Protein AF-U7QTG7-F1 (afdb_monomer)

pLDDT: mean 81.52, std 16.92, range [25.55, 98.25]

Sequence (303 aa):
MLKITKNIFFGRNNPFGIIHEPQASNILKYISGNQDAINISPNILLPGFVGITVEILDHTSALKFGLPMVFDVSDGHAKDISASRKLGQLLLNEAEVTLSNESETFNSCGQMLRNVSYDSSEKARRDSQETHFKSDMTHGSTVQYATYNSAWWNDPAHLRGNNCYAYACNVRTDGNTQSSWPHPGFCQKSKIPGSNEELLEGVRNDRIIRLKEGMSPVNGSNENPAWIVGLAAGFPNDAEAWDYHWYRKVWHGNNSDSYYWGHKPGASLVANTNDAEKDAKKRGYDSWLGYFAIQNVKICASL

Mean predicted aligned error: 13.45 Å

Structure (mmCIF, N/CA/C/O backbone):
data_AF-U7QTG7-F1
#
_entry.id   AF-U7QTG7-F1
#
loop_
_atom_site.group_PDB
_atom_site.id
_atom_site.type_symbol
_atom_site.label_atom_id
_atom_site.label_alt_id
_atom_site.label_comp_id
_atom_site.label_asym_id
_atom_site.label_entity_id
_atom_site.label_seq_id
_atom_site.pdbx_PDB_ins_code
_atom_site.Cartn_x
_atom_site.Cartn_y
_atom_site.Cartn_z
_atom_site.occupancy
_atom_site.B_iso_or_equiv
_atom_site.auth_seq_id
_atom_site.auth_comp_id
_atom_site.auth_asym_id
_atom_site.auth_atom_id
_atom_site.pdbx_PDB_model_num
ATOM 1 N N . MET A 1 1 ? -17.950 13.191 28.845 1.00 93.25 1 MET A N 1
ATOM 2 C CA . MET A 1 1 ? -17.709 13.492 27.407 1.00 93.25 1 MET A CA 1
ATOM 3 C C . MET A 1 1 ? -17.024 12.317 26.731 1.00 93.25 1 MET A C 1
ATOM 5 O O . MET A 1 1 ? -16.171 11.692 27.356 1.00 93.25 1 MET A O 1
ATOM 9 N N . LEU A 1 2 ? -17.369 12.052 25.471 1.00 95.06 2 LEU A N 1
ATOM 10 C CA . LEU A 1 2 ? -16.759 11.009 24.641 1.00 95.06 2 LEU A CA 1
ATOM 11 C C . LEU A 1 2 ? -16.184 11.625 23.370 1.00 95.06 2 LEU A C 1
ATOM 13 O O . LEU A 1 2 ? -16.842 12.462 22.757 1.00 95.06 2 LEU A O 1
ATOM 17 N N . LYS A 1 3 ? -15.005 11.173 22.949 1.00 92.75 3 LYS A N 1
ATOM 18 C CA . LYS A 1 3 ? -14.466 11.437 21.616 1.00 92.75 3 LYS A CA 1
ATOM 19 C C . LYS A 1 3 ? -14.660 10.201 20.751 1.00 92.75 3 LYS A C 1
ATOM 21 O O . LYS A 1 3 ? -14.189 9.120 21.093 1.00 92.75 3 LYS A O 1
ATOM 26 N N . ILE A 1 4 ? -15.359 10.370 19.637 1.00 94.06 4 ILE A N 1
ATOM 27 C CA . ILE A 1 4 ? -15.734 9.294 18.720 1.00 94.06 4 ILE A CA 1
ATOM 28 C C . ILE A 1 4 ? -14.933 9.464 17.442 1.00 94.06 4 ILE A C 1
ATOM 30 O O . ILE A 1 4 ? -15.176 10.409 16.700 1.00 94.06 4 ILE A O 1
ATOM 34 N N . THR A 1 5 ? -13.989 8.566 17.178 1.00 88.38 5 THR A N 1
ATOM 35 C CA . THR A 1 5 ? -13.121 8.627 15.996 1.00 88.38 5 THR A CA 1
ATOM 36 C C . THR A 1 5 ? -13.544 7.567 14.990 1.00 88.38 5 THR A C 1
ATOM 38 O O . THR A 1 5 ? -13.546 6.376 15.295 1.00 88.38 5 THR A O 1
ATOM 41 N N . LYS A 1 6 ? -13.896 7.982 13.772 1.00 86.31 6 LYS A N 1
ATOM 42 C CA . LYS A 1 6 ? -14.271 7.059 12.696 1.00 86.31 6 LYS A CA 1
ATOM 43 C C . LYS A 1 6 ? -13.010 6.612 11.957 1.00 86.31 6 LYS A C 1
ATOM 45 O O . LYS A 1 6 ? -12.436 7.392 11.200 1.00 86.31 6 LYS A O 1
ATOM 50 N N . ASN A 1 7 ? -12.595 5.359 12.134 1.00 78.62 7 ASN A N 1
ATOM 51 C CA . ASN A 1 7 ? -11.337 4.844 11.586 1.00 78.62 7 ASN A CA 1
ATOM 52 C C . ASN A 1 7 ? -11.477 4.467 10.106 1.00 78.62 7 ASN A C 1
ATOM 54 O O . ASN A 1 7 ? -11.618 3.299 9.748 1.00 78.62 7 ASN A O 1
ATOM 58 N N . ILE A 1 8 ? -11.475 5.475 9.232 1.00 67.38 8 ILE A N 1
ATOM 59 C CA . ILE A 1 8 ? -11.616 5.316 7.770 1.00 67.38 8 ILE A CA 1
ATOM 60 C C . ILE A 1 8 ? -10.356 5.703 6.998 1.00 67.38 8 ILE A C 1
ATOM 62 O O . ILE A 1 8 ? -10.134 5.274 5.861 1.00 67.38 8 ILE A O 1
ATOM 66 N N . PHE A 1 9 ? -9.499 6.507 7.606 1.00 54.09 9 PHE A N 1
ATOM 67 C CA . PHE A 1 9 ? -8.280 7.034 7.033 1.00 54.09 9 PHE A CA 1
ATOM 68 C C . PHE A 1 9 ? -7.061 6.490 7.769 1.00 54.09 9 PHE A C 1
ATOM 70 O O . PHE A 1 9 ? -7.055 6.287 8.975 1.00 54.09 9 PHE A O 1
ATOM 77 N N . PHE A 1 10 ? -6.021 6.208 6.996 1.00 48.25 10 PHE A N 1
ATOM 78 C CA . PHE A 1 10 ? -4.692 5.894 7.490 1.00 48.25 10 PHE A CA 1
ATOM 79 C C . PHE A 1 10 ? -3.778 6.880 6.770 1.00 48.25 10 PHE A C 1
ATOM 81 O O . PHE A 1 10 ? -3.914 7.065 5.559 1.00 48.25 10 PHE A O 1
ATOM 88 N N . GLY A 1 11 ? -2.925 7.574 7.516 1.00 42.69 11 GLY A N 1
ATOM 89 C CA . GLY A 1 11 ? -2.074 8.640 6.976 1.00 42.69 11 GLY A CA 1
ATOM 90 C C . GLY A 1 11 ? -2.730 10.023 6.867 1.00 42.69 11 GLY A C 1
ATOM 91 O O . GLY A 1 11 ? -2.094 10.955 6.392 1.00 42.69 11 GLY A O 1
ATOM 92 N N . ARG A 1 12 ? -3.974 10.193 7.328 1.00 51.75 12 ARG A N 1
ATOM 93 C CA . ARG A 1 12 ? -4.540 11.498 7.712 1.00 51.75 12 ARG A CA 1
ATOM 94 C C . ARG A 1 12 ? -5.357 11.327 8.982 1.00 51.75 12 ARG A C 1
ATOM 96 O O . ARG A 1 12 ? -5.799 10.213 9.263 1.00 51.75 12 ARG A O 1
ATOM 103 N N . ASN A 1 13 ? -5.578 12.419 9.708 1.00 63.94 13 ASN A N 1
ATOM 104 C CA . ASN A 1 13 ? -6.439 12.392 10.883 1.00 63.94 13 ASN A CA 1
ATOM 105 C C . ASN A 1 13 ? -7.811 11.839 10.500 1.00 63.94 13 ASN A C 1
ATOM 107 O O . ASN A 1 13 ? -8.437 12.291 9.536 1.00 63.94 13 ASN A O 1
ATOM 111 N N . ASN A 1 14 ? -8.245 10.832 11.247 1.00 75.62 14 ASN A N 1
ATOM 112 C CA . ASN A 1 14 ? -9.601 10.331 11.153 1.00 75.62 14 ASN A CA 1
ATOM 113 C C . ASN A 1 14 ? -10.574 11.422 11.613 1.00 75.62 14 ASN A C 1
ATOM 115 O O . ASN A 1 14 ? -10.255 12.154 12.554 1.00 75.62 14 ASN A O 1
ATOM 119 N N . PRO A 1 15 ? -11.744 11.555 10.967 1.00 81.81 15 PRO A N 1
ATOM 120 C CA . PRO A 1 15 ? -12.757 12.468 11.458 1.00 81.81 15 PRO A CA 1
ATOM 121 C C . PRO A 1 15 ? -13.207 11.994 12.838 1.00 81.81 15 PRO A C 1
ATOM 123 O O . PRO A 1 15 ? -13.391 10.791 13.064 1.00 81.81 15 PRO A O 1
ATOM 126 N N . PHE A 1 16 ? -13.370 12.944 13.751 1.00 89.38 16 PHE A N 1
ATOM 127 C CA . PHE A 1 16 ? -13.834 12.672 15.100 1.00 89.38 16 PHE A CA 1
ATOM 128 C C . PHE A 1 16 ? -14.911 13.671 15.509 1.00 89.38 16 PHE A C 1
ATOM 130 O O . PHE A 1 16 ? -14.848 14.832 15.120 1.00 89.38 16 PHE A O 1
ATOM 137 N N . GLY A 1 17 ? -15.881 13.220 16.296 1.00 88.81 17 GLY A N 1
ATOM 138 C CA . GLY A 1 17 ? -16.878 14.080 16.933 1.00 88.81 17 GLY A CA 1
ATOM 139 C C . GLY A 1 17 ? -16.811 13.962 18.451 1.00 88.81 17 GLY A C 1
ATOM 140 O O . GLY A 1 17 ? -16.304 12.969 18.982 1.00 88.81 17 GLY A O 1
ATOM 141 N N . ILE A 1 18 ? -17.326 14.971 19.152 1.00 92.25 18 ILE A N 1
ATOM 142 C CA . ILE A 1 18 ? -17.452 14.959 20.611 1.00 92.25 18 ILE A CA 1
ATOM 143 C C . ILE A 1 18 ? -18.920 14.783 20.992 1.00 92.25 18 ILE A C 1
ATOM 145 O O . ILE A 1 18 ? -19.795 15.490 20.494 1.00 92.25 18 ILE A O 1
ATOM 149 N N . ILE A 1 19 ? -19.181 13.850 21.904 1.00 92.56 19 ILE A N 1
ATOM 150 C CA . ILE A 1 19 ? -20.472 13.705 22.573 1.00 92.56 19 ILE A CA 1
ATOM 151 C C . ILE A 1 19 ? -20.339 14.299 23.975 1.00 92.56 19 ILE A C 1
ATOM 153 O O . ILE A 1 19 ? -19.529 13.848 24.796 1.00 92.56 19 ILE A O 1
ATOM 157 N N . HIS A 1 20 ? -21.138 15.326 24.246 1.00 92.44 20 HIS A N 1
ATOM 158 C CA . HIS A 1 20 ? -21.157 16.026 25.526 1.00 92.44 20 HIS A CA 1
ATOM 159 C C . HIS A 1 20 ? -22.120 15.374 26.529 1.00 92.44 20 HIS A C 1
ATOM 161 O O . HIS A 1 20 ? -22.847 14.428 26.222 1.00 92.44 20 HIS A O 1
ATOM 167 N N . GLU A 1 21 ? -22.086 15.852 27.771 1.00 92.31 21 GLU A N 1
ATOM 168 C CA . GLU A 1 21 ? -23.099 15.492 28.765 1.00 92.31 21 GLU A CA 1
ATOM 169 C C . GLU A 1 21 ? -24.440 16.180 28.456 1.00 92.31 21 GLU A C 1
ATOM 171 O O . GLU A 1 21 ? -24.427 17.297 27.935 1.00 92.31 21 GLU A O 1
ATOM 176 N N . PRO A 1 22 ? -25.590 15.575 28.822 1.00 94.62 22 PRO A N 1
ATOM 177 C CA . PRO A 1 22 ? -25.755 14.299 29.541 1.00 94.62 22 PRO A CA 1
ATOM 178 C C . PRO A 1 22 ? -25.729 13.033 28.660 1.00 94.62 22 PRO A C 1
ATOM 180 O O . PRO A 1 22 ? -25.774 11.916 29.182 1.00 94.62 22 PRO A O 1
ATOM 183 N N . GLN A 1 23 ? -25.686 13.176 27.333 1.00 94.62 23 GLN A N 1
ATOM 184 C CA . GLN A 1 23 ? -25.753 12.065 26.377 1.00 94.62 23 GLN A CA 1
ATOM 185 C C . GLN A 1 23 ? -24.595 11.082 26.572 1.00 94.62 23 GLN A C 1
ATOM 187 O O . GLN A 1 23 ? -24.817 9.871 26.601 1.00 94.62 23 GLN A O 1
ATOM 192 N N . ALA A 1 24 ? -23.380 11.592 26.791 1.00 95.69 24 ALA A N 1
ATOM 193 C CA . ALA A 1 24 ? -22.206 10.777 27.088 1.00 95.69 24 ALA A CA 1
ATOM 194 C C . ALA A 1 24 ? -22.434 9.846 28.294 1.00 95.69 24 ALA A C 1
ATOM 196 O O . ALA A 1 24 ? -22.178 8.647 28.183 1.00 95.69 24 ALA A O 1
ATOM 197 N N . SER A 1 25 ? -22.979 10.342 29.414 1.00 96.44 25 SER A N 1
ATOM 198 C CA . SER A 1 25 ? -23.293 9.502 30.580 1.00 96.44 25 SER A CA 1
ATOM 199 C C . SER A 1 25 ? -24.318 8.404 30.275 1.00 96.44 25 SER A C 1
ATOM 201 O O . SER A 1 25 ? -24.154 7.264 30.716 1.00 96.44 25 SER A O 1
ATOM 203 N N . ASN A 1 26 ? -25.354 8.713 29.490 1.00 96.75 26 ASN A N 1
ATOM 204 C CA . ASN A 1 26 ? -26.373 7.733 29.102 1.00 96.75 26 ASN A CA 1
ATOM 205 C C . ASN A 1 26 ? -25.791 6.620 28.221 1.00 96.75 26 ASN A C 1
ATOM 207 O O . ASN A 1 26 ? -26.082 5.442 28.441 1.00 96.75 26 ASN A O 1
ATOM 211 N N . ILE A 1 27 ? -24.931 6.983 27.267 1.00 97.25 27 ILE A N 1
ATOM 212 C CA . ILE A 1 27 ? -24.227 6.031 26.404 1.00 97.25 27 ILE A CA 1
ATOM 213 C C . ILE A 1 27 ? -23.284 5.158 27.235 1.00 97.25 27 ILE A C 1
ATOM 215 O O . ILE A 1 27 ? -23.326 3.939 27.110 1.00 97.25 27 ILE A O 1
ATOM 219 N N . LEU A 1 28 ? -22.489 5.738 28.139 1.00 97.69 28 LEU A N 1
ATOM 220 C CA . LEU A 1 28 ? -21.598 4.959 29.007 1.00 97.69 28 LEU A CA 1
ATOM 221 C C . LEU A 1 28 ? -22.365 3.987 29.908 1.00 97.69 28 LEU A C 1
ATOM 223 O O . LEU A 1 28 ? -21.949 2.839 30.063 1.00 97.69 28 LEU A O 1
ATOM 227 N N . LYS A 1 29 ? -23.519 4.398 30.447 1.00 97.75 29 LYS A N 1
ATOM 228 C CA . LYS A 1 29 ? -24.410 3.507 31.203 1.00 97.75 29 LYS A CA 1
ATOM 229 C C . LYS A 1 29 ? -24.909 2.343 30.344 1.00 97.75 29 LYS A C 1
ATOM 231 O O . LYS A 1 29 ? -24.943 1.212 30.823 1.00 97.75 29 LYS A O 1
ATOM 236 N N . TYR A 1 30 ? -25.279 2.605 29.089 1.00 96.69 30 TYR A N 1
ATOM 237 C CA . TYR A 1 30 ? -25.672 1.560 28.145 1.00 96.69 30 TYR A CA 1
ATOM 238 C C . TYR A 1 30 ? -24.513 0.593 27.855 1.00 96.69 30 TYR A C 1
ATOM 240 O O . TYR A 1 30 ? -24.703 -0.618 27.944 1.00 96.69 30 TYR A O 1
ATOM 248 N N . ILE A 1 31 ? -23.309 1.105 27.578 1.00 97.38 31 ILE A N 1
ATOM 249 C CA . ILE A 1 31 ? -22.118 0.289 27.286 1.00 97.38 31 ILE A CA 1
ATOM 250 C C . ILE A 1 31 ? -21.722 -0.564 28.499 1.00 97.38 31 ILE A C 1
ATOM 252 O O . ILE A 1 31 ? -21.419 -1.743 28.344 1.00 97.38 31 ILE A O 1
ATOM 256 N N . SER A 1 32 ? -21.805 -0.011 29.712 1.00 97.31 32 SER A N 1
ATOM 257 C CA . SER A 1 32 ? -21.530 -0.730 30.964 1.00 97.31 32 SER A CA 1
ATOM 258 C C . SER A 1 32 ? -22.401 -1.982 31.129 1.00 97.31 32 SER A C 1
ATOM 260 O O . SER A 1 32 ? -21.915 -3.015 31.584 1.00 97.31 32 SER A O 1
ATOM 262 N N . GLY A 1 33 ? -23.665 -1.925 30.693 1.00 96.69 33 GLY A N 1
ATOM 263 C CA . GLY A 1 33 ? -24.573 -3.077 30.674 1.00 96.69 33 GLY A CA 1
ATOM 264 C C . GLY A 1 33 ? -24.404 -4.021 29.476 1.00 96.69 33 GLY A C 1
ATOM 265 O O . GLY A 1 33 ? -25.055 -5.060 29.443 1.00 96.69 33 GLY A O 1
ATOM 266 N N . ASN A 1 34 ? -23.565 -3.675 28.494 1.00 96.19 34 ASN A N 1
ATOM 267 C CA . ASN A 1 34 ? -23.404 -4.392 27.224 1.00 96.19 34 ASN A CA 1
ATOM 268 C C . ASN A 1 34 ? -21.918 -4.534 26.838 1.00 96.19 34 ASN A C 1
ATOM 270 O O . ASN A 1 34 ? -21.545 -4.291 25.692 1.00 96.19 34 ASN A O 1
ATOM 274 N N . GLN A 1 35 ? -21.053 -4.918 27.783 1.00 96.19 35 GLN A N 1
ATOM 275 C CA . GLN A 1 35 ? -19.601 -4.970 27.546 1.00 96.19 35 GLN A CA 1
ATOM 276 C C . GLN A 1 35 ? -19.180 -5.967 26.454 1.00 96.19 35 GLN A C 1
ATOM 278 O O . GLN A 1 35 ? -18.151 -5.777 25.818 1.00 96.19 35 GLN A O 1
ATOM 283 N N . ASP A 1 36 ? -19.994 -6.982 26.156 1.00 95.31 36 ASP A N 1
ATOM 284 C CA . ASP A 1 36 ? -19.727 -7.898 25.037 1.00 95.31 36 ASP A CA 1
ATOM 285 C C . ASP A 1 36 ? -19.762 -7.186 23.662 1.00 95.31 36 ASP A C 1
ATOM 287 O O . ASP A 1 36 ? -19.252 -7.723 22.680 1.00 95.31 36 ASP A O 1
ATOM 291 N N . ALA A 1 37 ? -20.326 -5.973 23.578 1.00 94.25 37 ALA A N 1
ATOM 292 C CA . ALA A 1 37 ? -20.399 -5.163 22.361 1.00 94.25 37 ALA A CA 1
ATOM 293 C C . ALA A 1 37 ? -19.141 -4.315 22.083 1.00 94.25 37 ALA A C 1
ATOM 295 O O . ALA A 1 37 ? -19.062 -3.694 21.020 1.00 94.25 37 ALA A O 1
ATOM 296 N N . ILE A 1 38 ? -18.181 -4.250 23.009 1.00 95.12 38 ILE A N 1
ATOM 297 C CA . ILE A 1 38 ? -16.937 -3.488 22.830 1.00 95.12 38 ILE A CA 1
ATOM 298 C C . ILE A 1 38 ? -15.745 -4.425 22.642 1.00 95.12 38 ILE A C 1
ATOM 300 O O . ILE A 1 38 ? -15.724 -5.539 23.165 1.00 95.12 38 ILE A O 1
ATOM 304 N N . ASN A 1 39 ? -14.737 -3.963 21.909 1.00 88.75 39 ASN A N 1
ATOM 305 C CA . ASN A 1 39 ? -13.435 -4.605 21.825 1.00 88.75 39 ASN A CA 1
ATOM 306 C C . ASN A 1 39 ? -12.406 -3.782 22.609 1.00 88.75 39 ASN A C 1
ATOM 308 O O . ASN A 1 39 ? -12.259 -2.579 22.412 1.00 88.75 39 ASN A O 1
ATOM 312 N N . ILE A 1 40 ? -11.695 -4.454 23.510 1.00 87.19 40 ILE A N 1
ATOM 313 C CA . ILE A 1 40 ? -10.640 -3.872 24.352 1.00 87.19 40 ILE A CA 1
ATOM 314 C C . ILE A 1 40 ? -9.252 -4.409 23.986 1.00 87.19 40 ILE A C 1
ATOM 316 O O . ILE A 1 40 ? -8.251 -4.024 24.589 1.00 87.19 40 ILE A O 1
ATOM 320 N N . SER A 1 41 ? -9.191 -5.340 23.032 1.00 75.38 41 SER A N 1
ATOM 321 C CA . SER A 1 41 ? -7.935 -5.902 22.555 1.00 75.38 41 SER A CA 1
ATOM 322 C C . SER A 1 41 ? -7.195 -4.852 21.727 1.00 75.38 41 SER A C 1
ATOM 324 O O . SER A 1 41 ? -7.833 -4.147 20.945 1.00 75.38 41 SER A O 1
ATOM 326 N N . PRO A 1 42 ? -5.860 -4.746 21.845 1.00 60.19 42 PRO A N 1
ATOM 327 C CA . PRO A 1 42 ? -5.085 -3.830 21.019 1.00 60.19 42 PRO A CA 1
ATOM 328 C C . PRO A 1 42 ? -5.354 -4.120 19.539 1.00 60.19 42 PRO A C 1
ATOM 330 O O . PRO A 1 42 ? -5.193 -5.257 19.091 1.00 60.19 42 PRO A O 1
ATOM 333 N N . ASN A 1 43 ? -5.799 -3.090 18.811 1.00 54.66 43 ASN A N 1
ATOM 334 C CA . ASN A 1 43 ? -6.224 -3.185 17.417 1.00 54.66 43 ASN A CA 1
ATOM 335 C C . ASN A 1 43 ? -5.235 -3.990 16.567 1.00 54.66 43 ASN A C 1
ATOM 337 O O . ASN A 1 43 ? -4.074 -3.608 16.390 1.00 54.66 43 ASN A O 1
ATOM 341 N N . ILE A 1 44 ? -5.730 -5.065 15.956 1.00 49.97 44 ILE A N 1
ATOM 342 C CA . ILE A 1 44 ? -5.105 -5.631 14.768 1.00 49.97 44 ILE A CA 1
ATOM 343 C C . ILE A 1 44 ? -5.484 -4.668 13.644 1.00 49.97 44 ILE A C 1
ATOM 345 O O . ILE A 1 44 ? -6.623 -4.651 13.194 1.00 49.97 44 ILE A O 1
ATOM 349 N N . LEU A 1 45 ? -4.550 -3.804 13.241 1.00 49.03 45 LEU A N 1
ATOM 350 C CA . LEU A 1 45 ? -4.761 -2.829 12.169 1.00 49.03 45 LEU A CA 1
ATOM 351 C C . LEU A 1 45 ? -5.056 -3.557 10.847 1.00 49.03 45 LEU A C 1
ATOM 353 O O . LEU A 1 45 ? -4.142 -3.932 10.111 1.00 49.03 45 LEU A O 1
ATOM 357 N N . LEU A 1 46 ? -6.341 -3.766 10.564 1.00 44.44 46 LEU A N 1
ATOM 358 C CA . LEU A 1 46 ? -6.841 -4.297 9.301 1.00 44.44 46 LEU A CA 1
ATOM 359 C C . LEU A 1 46 ? -7.128 -3.141 8.324 1.00 44.44 46 LEU A C 1
ATOM 361 O O . LEU A 1 46 ? -7.544 -2.063 8.745 1.00 44.44 46 LEU A O 1
ATOM 365 N N . PRO A 1 47 ? -6.919 -3.321 7.011 1.00 38.66 47 PRO A N 1
ATOM 366 C CA . PRO A 1 47 ? -7.264 -2.304 6.023 1.00 38.66 47 PRO A CA 1
ATOM 367 C C . PRO A 1 47 ? -8.782 -2.201 5.811 1.00 38.66 47 PRO A C 1
ATOM 369 O O . PRO A 1 47 ? -9.455 -3.209 5.621 1.00 38.66 47 PRO A O 1
ATOM 372 N N . GLY A 1 48 ? -9.314 -0.972 5.781 1.00 46.44 48 GLY A N 1
ATOM 373 C CA . GLY A 1 48 ? -10.740 -0.686 5.557 1.00 46.44 48 GLY A CA 1
ATOM 374 C C . GLY A 1 48 ? -11.318 0.272 6.601 1.00 46.44 48 GLY A C 1
ATOM 375 O O . GLY A 1 48 ? -10.568 0.984 7.264 1.00 46.44 48 GLY A O 1
ATOM 376 N N . PHE A 1 49 ? -12.649 0.313 6.734 1.00 54.75 49 PHE A N 1
ATOM 377 C CA . PHE A 1 49 ? -13.270 0.829 7.957 1.00 54.75 49 PHE A CA 1
ATOM 378 C C . PHE A 1 49 ? -12.913 -0.134 9.088 1.00 54.75 49 PHE A C 1
ATOM 380 O O . PHE A 1 49 ? -13.353 -1.280 9.072 1.00 54.75 49 PHE A O 1
ATOM 387 N N . VAL A 1 50 ? -12.103 0.331 10.035 1.00 66.75 50 VAL A N 1
ATOM 388 C CA . VAL A 1 50 ? -11.566 -0.486 11.142 1.00 66.75 50 VAL A CA 1
ATOM 389 C C . VAL A 1 50 ? -12.424 -0.332 12.397 1.00 66.75 50 VAL A C 1
ATOM 391 O O . VAL A 1 50 ? -11.956 -0.510 13.512 1.00 66.75 50 VAL A O 1
ATOM 394 N N . GLY A 1 51 ? -13.676 0.090 12.228 1.00 81.69 51 GLY A N 1
ATOM 395 C CA . GLY A 1 51 ? -14.555 0.423 13.337 1.00 81.69 51 GLY A CA 1
ATOM 396 C C . GLY A 1 51 ? -14.447 1.875 13.795 1.00 81.69 51 GLY A C 1
ATOM 397 O O . GLY A 1 51 ? -14.058 2.792 13.061 1.00 81.69 51 GLY A O 1
ATOM 398 N N . ILE A 1 52 ? -14.883 2.085 15.027 1.00 90.12 52 ILE A N 1
ATOM 399 C CA . ILE A 1 52 ? -14.969 3.377 15.693 1.00 90.12 52 ILE A CA 1
ATOM 400 C C . ILE A 1 52 ? -14.215 3.254 17.006 1.00 90.12 52 ILE A C 1
ATOM 402 O O . ILE A 1 52 ? -14.566 2.412 17.830 1.00 90.12 52 ILE A O 1
ATOM 406 N N . THR A 1 53 ? -13.238 4.131 17.211 1.00 92.19 53 THR A N 1
ATOM 407 C CA . THR A 1 53 ? -12.567 4.253 18.505 1.00 92.19 53 THR A CA 1
ATOM 408 C C . THR A 1 53 ? -13.340 5.225 19.379 1.00 92.19 53 THR A C 1
ATOM 410 O O . THR A 1 53 ? -13.651 6.348 18.964 1.00 92.19 53 THR A O 1
ATOM 413 N N . VAL A 1 54 ? -13.635 4.790 20.599 1.00 95.12 54 VAL A N 1
ATOM 414 C CA . VAL A 1 54 ? -14.284 5.586 21.636 1.00 95.12 54 VAL A CA 1
ATOM 415 C C . VAL A 1 54 ? -13.252 5.925 22.701 1.00 95.12 54 VAL A C 1
ATOM 417 O O . VAL A 1 54 ? -12.691 5.036 23.334 1.00 95.12 54 VAL A O 1
ATOM 420 N N . GLU A 1 55 ? -13.026 7.218 22.912 1.00 94.75 55 GLU A N 1
ATOM 421 C CA . GLU A 1 55 ? -12.180 7.757 23.977 1.00 94.75 55 GLU A CA 1
ATOM 422 C C . GLU A 1 55 ? -13.066 8.407 25.050 1.00 94.75 55 GLU A C 1
ATOM 424 O O . GLU A 1 55 ? -13.786 9.375 24.782 1.00 94.75 55 GLU A O 1
ATOM 429 N N . ILE A 1 56 ? -13.020 7.891 26.280 1.00 94.62 56 ILE A N 1
ATOM 430 C CA . ILE A 1 56 ? -13.641 8.528 27.445 1.00 94.62 56 ILE A CA 1
ATOM 431 C C . ILE A 1 56 ? -12.688 9.616 27.935 1.00 94.62 56 ILE A C 1
ATOM 433 O O . ILE A 1 56 ? -11.603 9.322 28.420 1.00 94.62 56 ILE A O 1
ATOM 437 N N . LEU A 1 57 ? -13.085 10.885 27.831 1.00 91.56 57 LEU A N 1
ATOM 438 C CA . LEU A 1 57 ? -12.191 12.003 28.169 1.00 91.56 57 LEU A CA 1
ATOM 439 C C . LEU A 1 57 ? -12.111 12.295 29.678 1.00 91.56 57 LEU A C 1
ATOM 441 O O . LEU A 1 57 ? -11.236 13.036 30.115 1.00 91.56 57 LEU A O 1
ATOM 445 N N . ASP A 1 58 ? -13.019 11.724 30.473 1.00 90.56 58 ASP A N 1
ATOM 446 C CA . ASP A 1 58 ? -13.044 11.849 31.933 1.00 90.56 58 ASP A CA 1
ATOM 447 C C . ASP A 1 58 ? -12.811 10.490 32.607 1.00 90.56 58 ASP A C 1
ATOM 449 O O . ASP A 1 58 ? -13.635 9.575 32.521 1.00 90.56 58 ASP A O 1
ATOM 453 N N . HIS A 1 59 ? -11.705 10.391 33.343 1.00 90.69 59 HIS A N 1
ATOM 454 C CA . HIS A 1 59 ? -11.313 9.184 34.067 1.00 90.69 59 HIS A CA 1
ATOM 455 C C . HIS A 1 59 ? -12.326 8.779 35.148 1.00 90.69 59 HIS A C 1
ATOM 457 O O . HIS A 1 59 ? -12.542 7.590 35.390 1.00 90.69 59 HIS A O 1
ATOM 463 N N . THR A 1 60 ? -12.992 9.749 35.781 1.00 94.31 60 THR A N 1
ATOM 464 C CA . THR A 1 60 ? -13.986 9.471 36.830 1.00 94.31 60 THR A CA 1
ATOM 465 C C . THR A 1 60 ? -15.190 8.730 36.254 1.00 94.31 60 THR A C 1
ATOM 467 O O . THR A 1 60 ? -15.678 7.769 36.847 1.00 94.31 60 THR A O 1
ATOM 470 N N . SER A 1 61 ? -15.641 9.136 35.066 1.00 93.06 61 SER A N 1
ATOM 471 C CA . SER A 1 61 ? -16.718 8.474 34.333 1.00 93.06 61 SER A CA 1
ATOM 472 C C . SER A 1 61 ? -16.345 7.051 33.915 1.00 93.06 61 SER A C 1
ATOM 474 O O . SER A 1 61 ? -17.148 6.142 34.117 1.00 93.06 61 SER A O 1
ATOM 476 N N . ALA A 1 62 ? -15.132 6.829 33.398 1.00 92.56 62 ALA A N 1
ATOM 477 C CA . ALA A 1 62 ? -14.664 5.489 33.030 1.00 92.56 62 ALA A CA 1
ATOM 478 C C . ALA A 1 62 ? -14.693 4.528 34.234 1.00 92.56 62 ALA A C 1
ATOM 480 O O . ALA A 1 62 ? -15.306 3.459 34.162 1.00 92.56 62 ALA A O 1
ATOM 481 N N . LEU A 1 63 ? -14.138 4.960 35.375 1.00 93.81 63 LEU A N 1
ATOM 482 C CA . LEU A 1 63 ? -14.171 4.201 36.630 1.00 93.81 63 LEU A CA 1
ATOM 483 C C . LEU A 1 63 ? -15.599 3.934 37.114 1.00 93.81 63 LEU A C 1
ATOM 485 O O . LEU A 1 63 ? -15.927 2.803 37.468 1.00 93.81 63 LEU A O 1
ATOM 489 N N . LYS A 1 64 ? -16.462 4.958 37.106 1.00 96.94 64 LYS A N 1
ATOM 490 C CA . LYS A 1 64 ? -17.861 4.856 37.549 1.00 96.94 64 LYS A CA 1
ATOM 491 C C . LYS A 1 64 ? -18.638 3.779 36.789 1.00 96.94 64 LYS A C 1
ATOM 493 O O . LYS A 1 64 ? -19.503 3.134 37.376 1.00 96.94 64 LYS A O 1
ATOM 498 N N . PHE A 1 65 ? -18.359 3.609 35.499 1.00 96.69 65 PHE A N 1
ATOM 499 C CA . PHE A 1 65 ? -19.054 2.654 34.636 1.00 96.69 65 PHE A CA 1
ATOM 500 C C . PHE A 1 65 ? -18.289 1.340 34.420 1.00 96.69 65 PHE A C 1
ATOM 502 O O . PHE A 1 65 ? -18.806 0.455 33.737 1.00 96.69 65 PHE A O 1
ATOM 509 N N . GLY A 1 66 ? -17.099 1.186 35.012 1.00 95.81 66 GLY A N 1
ATOM 510 C CA . GLY A 1 66 ? -16.276 -0.018 34.876 1.00 95.81 66 GLY A CA 1
ATOM 511 C C . GLY A 1 66 ? -15.809 -0.266 33.441 1.00 95.81 66 GLY A C 1
ATOM 512 O O . GLY A 1 66 ? -15.787 -1.412 33.001 1.00 95.81 66 GLY A O 1
ATOM 513 N N . LEU A 1 67 ? -15.495 0.801 32.701 1.00 95.88 67 LEU A N 1
ATOM 514 C CA . LEU A 1 67 ? -15.084 0.747 31.298 1.00 95.88 67 LEU A CA 1
ATOM 515 C C . LEU A 1 67 ? -13.625 1.197 31.144 1.00 95.88 67 LEU A C 1
ATOM 517 O O . LEU A 1 67 ? -13.166 2.049 31.909 1.00 95.88 67 LEU A O 1
ATOM 521 N N . PRO A 1 68 ? -12.886 0.670 30.154 1.00 92.25 68 PRO A N 1
ATOM 522 C CA . PRO A 1 68 ? -11.579 1.212 29.815 1.00 92.25 68 PRO A CA 1
ATOM 523 C C . PRO A 1 68 ? -11.711 2.618 29.219 1.00 92.25 68 PRO A C 1
ATOM 525 O O . PRO A 1 68 ? -12.735 2.978 28.640 1.00 92.25 68 PRO A O 1
ATOM 528 N N . MET A 1 69 ? -10.640 3.404 29.334 1.00 92.62 69 MET A N 1
ATOM 529 C CA . MET A 1 69 ? -10.578 4.764 28.782 1.00 92.62 69 MET A CA 1
ATOM 530 C C . MET A 1 69 ? -10.702 4.791 27.257 1.00 92.62 69 MET A C 1
ATOM 532 O O . MET A 1 69 ? -11.214 5.761 26.705 1.00 92.62 69 MET A O 1
ATOM 536 N N . VAL A 1 70 ? -10.222 3.742 26.589 1.00 92.31 70 VAL A N 1
ATOM 537 C CA . VAL A 1 70 ? -10.252 3.598 25.134 1.00 92.31 70 VAL A CA 1
ATOM 538 C C . VAL A 1 70 ? -10.709 2.191 24.791 1.00 92.31 70 VAL A C 1
ATOM 540 O O . VAL A 1 70 ? -10.241 1.226 25.397 1.00 92.31 70 VAL A O 1
ATOM 543 N N . PHE A 1 71 ? -11.625 2.083 23.840 1.00 93.88 71 PHE A N 1
ATOM 544 C CA . PHE A 1 71 ? -12.094 0.817 23.286 1.00 93.88 71 PHE A CA 1
ATOM 545 C C . PHE A 1 71 ? -12.654 1.035 21.883 1.00 93.88 71 PHE A C 1
ATOM 547 O O . PHE A 1 71 ? -12.969 2.162 21.491 1.00 93.88 71 PHE A O 1
ATOM 554 N N . ASP A 1 72 ? -12.809 -0.057 21.146 1.00 91.81 72 ASP A N 1
ATOM 555 C CA . ASP A 1 72 ? -13.311 -0.046 19.781 1.00 91.81 72 ASP A CA 1
ATOM 556 C C . ASP A 1 72 ? -14.690 -0.699 19.680 1.00 91.81 72 ASP A C 1
ATOM 558 O O . ASP A 1 72 ? -15.079 -1.555 20.481 1.00 91.81 72 ASP A O 1
ATOM 562 N N . VAL A 1 73 ? -15.458 -0.269 18.682 1.00 92.88 73 VAL A N 1
ATOM 563 C CA . VAL A 1 73 ? -16.751 -0.856 18.315 1.00 92.88 73 VAL A CA 1
ATOM 564 C C . VAL A 1 73 ? -16.884 -0.934 16.800 1.00 92.88 73 VAL A C 1
ATOM 566 O O . VAL A 1 73 ? -16.271 -0.156 16.069 1.00 92.88 73 VAL A O 1
ATOM 569 N N . SER A 1 74 ? -17.731 -1.840 16.311 1.00 86.62 74 SER A N 1
ATOM 570 C CA . SER A 1 74 ? -17.939 -2.071 14.873 1.00 86.62 74 SER A CA 1
ATOM 571 C C . SER A 1 74 ? -16.656 -2.407 14.099 1.00 86.62 74 SER A C 1
ATOM 573 O O . SER A 1 74 ? -16.592 -2.183 12.893 1.00 86.62 74 SER A O 1
ATOM 575 N N . ASP A 1 75 ? -15.646 -2.937 14.779 1.00 79.94 75 ASP A N 1
ATOM 576 C CA . ASP A 1 75 ? -14.347 -3.334 14.226 1.00 79.94 75 ASP A CA 1
ATOM 577 C C . ASP A 1 75 ? -14.314 -4.806 13.772 1.00 79.94 75 ASP A C 1
ATOM 579 O O . ASP A 1 75 ? -13.375 -5.240 13.113 1.00 79.94 75 ASP A O 1
ATOM 583 N N . GLY A 1 76 ? -15.360 -5.573 14.100 1.00 77.88 76 GLY A N 1
ATOM 584 C CA . GLY A 1 76 ? -15.480 -6.997 13.781 1.00 77.88 76 GLY A CA 1
ATOM 585 C C . GLY A 1 76 ? -14.879 -7.937 14.829 1.00 77.88 76 GLY A C 1
ATOM 586 O O . GLY A 1 76 ? -14.867 -9.145 14.596 1.00 77.88 76 GLY A O 1
ATOM 587 N N . HIS A 1 77 ? -14.425 -7.417 15.974 1.00 80.06 77 HIS A N 1
ATOM 588 C CA . HIS A 1 77 ? -13.705 -8.194 16.990 1.00 80.06 77 HIS A CA 1
ATOM 589 C C . HIS A 1 77 ? -14.389 -8.240 18.367 1.00 80.06 77 HIS A C 1
ATOM 591 O O . HIS A 1 77 ? -13.930 -8.960 19.253 1.00 80.06 77 HIS A O 1
ATOM 597 N N . ALA A 1 78 ? -15.502 -7.527 18.557 1.00 83.88 78 ALA A N 1
ATOM 598 C CA . ALA A 1 78 ? -16.332 -7.653 19.756 1.00 83.88 78 ALA A CA 1
ATOM 599 C C . ALA A 1 78 ? -16.943 -9.064 19.898 1.00 83.88 78 ALA A C 1
ATOM 601 O O . ALA A 1 78 ? -17.254 -9.725 18.904 1.00 83.88 78 ALA A O 1
ATOM 602 N N . LYS A 1 79 ? -17.184 -9.506 21.141 1.00 85.12 79 LYS A N 1
ATOM 603 C CA . LYS A 1 79 ? -17.800 -10.813 21.439 1.00 85.12 79 LYS A CA 1
ATOM 604 C C . LYS A 1 79 ? -19.232 -10.915 20.900 1.00 85.12 79 LYS A C 1
ATOM 606 O O . LYS A 1 79 ? -19.624 -11.969 20.406 1.00 85.12 79 LYS A O 1
ATOM 611 N N . ASP A 1 80 ? -19.985 -9.816 20.939 1.00 86.94 80 ASP A N 1
ATOM 612 C CA . ASP A 1 80 ? -21.261 -9.643 20.244 1.00 86.94 80 ASP A CA 1
ATOM 613 C C . ASP A 1 80 ? -21.125 -8.595 19.128 1.00 86.94 80 ASP A C 1
ATOM 615 O O . ASP A 1 80 ? -21.319 -7.390 19.316 1.00 86.94 80 ASP A O 1
ATOM 619 N N . ILE A 1 81 ? -20.816 -9.077 17.923 1.00 77.44 81 ILE A N 1
ATOM 620 C CA . ILE A 1 81 ? -20.643 -8.256 16.715 1.00 77.44 81 ILE A CA 1
ATOM 621 C C . ILE A 1 81 ? -21.932 -7.494 16.354 1.00 77.44 81 ILE A C 1
ATOM 623 O O . ILE A 1 81 ? -21.878 -6.360 15.870 1.00 77.44 81 ILE A O 1
ATOM 627 N N . SER A 1 82 ? -23.107 -8.086 16.586 1.00 75.81 82 SER A N 1
ATOM 628 C CA . SER A 1 82 ? -24.393 -7.471 16.234 1.00 75.81 82 SER A CA 1
ATOM 629 C C . SER A 1 82 ? -24.706 -6.289 17.150 1.00 75.81 82 SER A C 1
ATOM 631 O O . SER A 1 82 ? -25.081 -5.212 16.669 1.00 75.81 82 SER A O 1
ATOM 633 N N . ALA A 1 83 ? -24.508 -6.466 18.459 1.00 83.56 83 ALA A N 1
ATOM 634 C CA . ALA A 1 83 ? -24.625 -5.394 19.439 1.00 83.56 83 ALA A CA 1
ATOM 635 C C . ALA A 1 83 ? -23.565 -4.308 19.210 1.00 83.56 83 ALA A C 1
ATOM 637 O O . ALA A 1 83 ? -23.904 -3.124 19.229 1.00 83.56 83 ALA A O 1
ATOM 638 N N . SER A 1 84 ? -22.326 -4.699 18.891 1.00 89.31 84 SER A N 1
ATOM 639 C CA . SER A 1 84 ? -21.242 -3.770 18.556 1.00 89.31 84 SER A CA 1
ATOM 640 C C . SER A 1 84 ? -21.597 -2.878 17.368 1.00 89.31 84 SER A C 1
ATOM 642 O O . SER A 1 84 ? -21.478 -1.657 17.446 1.00 89.31 84 SER A O 1
ATOM 644 N N . ARG A 1 85 ? -22.160 -3.458 16.298 1.00 79.75 85 ARG A N 1
ATOM 645 C CA . ARG A 1 85 ? -22.604 -2.704 15.118 1.00 79.75 85 ARG A CA 1
ATOM 646 C C . ARG A 1 85 ? -23.700 -1.688 15.441 1.00 79.75 85 ARG A C 1
ATOM 648 O O . ARG A 1 85 ? -23.654 -0.555 14.962 1.00 79.75 85 ARG A O 1
ATOM 655 N N . LYS A 1 86 ? -24.692 -2.083 16.248 1.00 86.31 86 LYS A N 1
ATOM 656 C CA . LYS A 1 86 ? -25.770 -1.182 16.699 1.00 86.31 86 LYS A CA 1
ATOM 657 C C . LYS A 1 86 ? -25.214 -0.036 17.543 1.00 86.31 86 LYS A C 1
ATOM 659 O O . LYS A 1 86 ? -25.617 1.108 17.352 1.00 86.31 86 LYS A O 1
ATOM 664 N N . LEU A 1 87 ? -24.270 -0.343 18.432 1.00 93.50 87 LEU A N 1
ATOM 665 C CA . LEU A 1 87 ? -23.586 0.643 19.259 1.00 93.50 87 LEU A CA 1
ATOM 666 C C . LEU A 1 87 ? -22.771 1.625 18.407 1.00 93.50 87 LEU A C 1
ATOM 668 O O . LEU A 1 87 ? -22.875 2.830 18.610 1.00 93.50 87 LEU A O 1
ATOM 672 N N . GLY A 1 88 ? -22.029 1.147 17.407 1.00 90.12 88 GLY A N 1
ATOM 673 C CA . GLY A 1 88 ? -21.306 2.027 16.492 1.00 90.12 88 GLY A CA 1
ATOM 674 C C . GLY A 1 88 ? -22.225 2.969 15.710 1.00 90.12 88 GLY A C 1
ATOM 675 O O . GLY A 1 88 ? -21.912 4.149 15.581 1.00 90.12 88 GLY A O 1
ATOM 676 N N . GLN A 1 89 ? -23.384 2.491 15.243 1.00 84.75 89 GLN A N 1
ATOM 677 C CA . GLN A 1 89 ? -24.365 3.360 14.580 1.00 84.75 89 GLN A CA 1
ATOM 678 C C . GLN A 1 89 ? -24.911 4.437 15.527 1.00 84.75 89 GLN A C 1
ATOM 680 O O . GLN A 1 89 ? -25.020 5.593 15.127 1.00 84.75 89 GLN A O 1
ATOM 685 N N . LEU A 1 90 ? -25.223 4.074 16.777 1.00 91.44 90 LEU A N 1
ATOM 686 C CA . LEU A 1 90 ? -25.654 5.026 17.803 1.00 91.44 90 LEU A CA 1
ATOM 687 C C . LEU A 1 90 ? -24.595 6.115 18.024 1.00 91.44 90 LEU A C 1
ATOM 689 O O . LEU A 1 90 ? -24.914 7.297 17.977 1.00 91.44 90 LEU A O 1
ATOM 693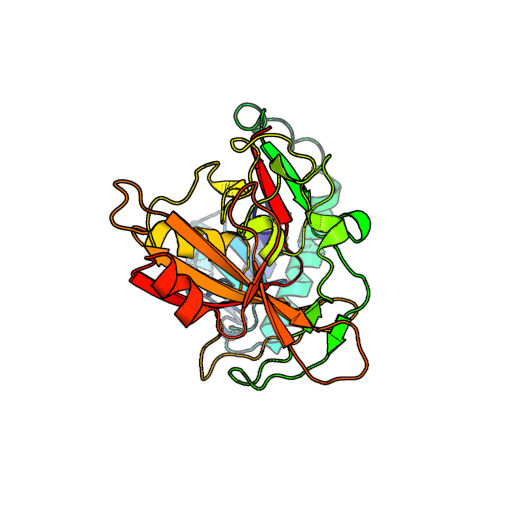 N N . LEU A 1 91 ? -23.334 5.721 18.217 1.00 93.38 91 LEU A N 1
ATOM 694 C CA . LEU A 1 91 ? -22.230 6.653 18.460 1.00 93.38 91 LEU A CA 1
ATOM 695 C C . LEU A 1 91 ? -21.999 7.601 17.283 1.00 93.38 91 LEU A C 1
ATOM 697 O O . LEU A 1 91 ? -21.741 8.780 17.502 1.00 93.38 91 LEU A O 1
ATOM 701 N N . LEU A 1 92 ? -22.104 7.106 16.046 1.00 85.62 92 LEU A N 1
ATOM 702 C CA . LEU A 1 92 ? -21.998 7.954 14.860 1.00 85.62 92 LEU A CA 1
ATOM 703 C C . LEU A 1 92 ? -23.151 8.953 14.779 1.00 85.62 92 LEU A C 1
ATOM 705 O O . LEU A 1 92 ? -22.877 10.130 14.590 1.00 85.62 92 LEU A O 1
ATOM 709 N N . ASN A 1 93 ? -24.400 8.522 14.983 1.00 84.94 93 ASN A N 1
ATOM 710 C CA . ASN A 1 93 ? -25.562 9.416 14.926 1.00 84.94 93 ASN A CA 1
ATOM 711 C C . ASN A 1 93 ? -25.463 10.558 15.951 1.00 84.94 93 ASN A C 1
ATOM 713 O O . ASN A 1 93 ? -25.788 11.700 15.641 1.00 84.94 93 ASN A O 1
ATOM 717 N N . GLU A 1 94 ? -24.996 10.254 17.162 1.00 87.69 94 GLU A N 1
ATOM 718 C CA . GLU A 1 94 ? -24.833 11.246 18.230 1.00 87.69 94 GLU A CA 1
ATOM 719 C C . GLU A 1 94 ? -23.631 12.172 17.978 1.00 87.69 94 GLU A C 1
ATOM 721 O O . GLU A 1 94 ? -23.698 13.369 18.245 1.00 87.69 94 GLU A O 1
ATOM 726 N N . ALA A 1 95 ? -22.531 11.645 17.430 1.00 82.44 95 ALA A N 1
ATOM 727 C CA . ALA A 1 95 ? -21.337 12.432 17.119 1.00 82.44 95 ALA A CA 1
ATOM 728 C C . ALA A 1 95 ? -21.487 13.301 15.853 1.00 82.44 95 ALA A C 1
ATOM 730 O O . ALA A 1 95 ? -20.833 14.340 15.742 1.00 82.44 95 ALA A O 1
ATOM 731 N N . GLU A 1 96 ? -22.329 12.898 14.896 1.00 65.06 96 GLU A N 1
ATOM 732 C CA . GLU A 1 96 ? -22.537 13.584 13.612 1.00 65.06 96 GLU A CA 1
ATOM 733 C C . GLU A 1 96 ? -23.184 14.967 13.774 1.00 65.06 96 GLU A C 1
ATOM 735 O O . GLU A 1 96 ? -22.837 15.891 13.040 1.00 65.06 96 GLU A O 1
ATOM 740 N N . VAL A 1 97 ? -24.007 15.153 14.812 1.00 57.34 97 VAL A N 1
ATOM 741 C CA . VAL A 1 97 ? -24.569 16.463 15.197 1.00 57.34 97 VAL A CA 1
ATOM 742 C C . VAL A 1 97 ? -23.474 17.472 15.585 1.00 57.34 97 VAL A C 1
ATOM 744 O O . VAL A 1 97 ? -23.641 18.674 15.391 1.00 57.34 97 VAL A O 1
ATOM 747 N N . THR A 1 98 ? -22.331 17.000 16.092 1.00 52.53 98 THR A N 1
ATOM 748 C CA . THR A 1 98 ? -21.185 17.844 16.469 1.00 52.53 98 THR A CA 1
ATOM 749 C C . THR A 1 98 ? -20.202 18.026 15.305 1.00 52.53 98 THR A C 1
ATOM 751 O O . THR A 1 98 ? -19.625 19.100 15.139 1.00 52.53 98 THR A O 1
ATOM 754 N N . LEU A 1 99 ? -20.048 17.005 14.452 1.00 52.56 99 LEU A N 1
ATOM 755 C CA . LEU A 1 99 ? -19.148 17.012 13.288 1.00 52.56 99 LEU A CA 1
ATOM 756 C C . LEU A 1 99 ? -19.466 18.111 12.257 1.00 52.56 99 LEU A C 1
ATOM 758 O O . LEU A 1 99 ? -18.566 18.537 11.535 1.00 52.56 99 LEU A O 1
ATOM 762 N N . SER A 1 100 ? -20.711 18.592 12.181 1.00 47.38 100 SER A N 1
ATOM 763 C CA . SER A 1 100 ? -21.106 19.666 11.258 1.00 47.38 100 SER A CA 1
ATOM 764 C C . SER A 1 100 ? -20.656 21.069 11.686 1.00 47.38 100 SER A C 1
ATOM 766 O O . SER A 1 100 ? -20.691 21.979 10.861 1.00 47.38 100 SER A O 1
ATOM 768 N N . ASN A 1 101 ? -20.239 21.262 12.945 1.00 40.94 101 ASN A N 1
ATOM 769 C CA . ASN A 1 101 ? -20.029 22.596 13.523 1.00 40.94 101 ASN A CA 1
ATOM 770 C C . ASN A 1 101 ? -18.550 22.995 13.718 1.00 40.94 101 ASN A C 1
ATOM 772 O O . ASN A 1 101 ? -18.281 24.169 13.947 1.00 40.94 101 ASN A O 1
ATOM 776 N N . GLU A 1 102 ? -17.579 22.081 13.584 1.00 42.97 102 GLU A N 1
ATOM 777 C CA . GLU A 1 102 ? -16.147 22.355 13.847 1.00 42.97 102 GLU A CA 1
ATOM 778 C C . GLU A 1 102 ? -15.246 22.288 12.593 1.00 42.97 102 GLU A C 1
ATOM 780 O O . GLU A 1 102 ? -14.142 21.744 12.622 1.00 42.97 102 GLU A O 1
ATOM 785 N N . SER A 1 103 ? -15.671 22.869 11.463 1.00 38.06 103 SER A N 1
ATOM 786 C CA . SER A 1 103 ? -14.822 22.919 10.252 1.00 38.06 103 SER A CA 1
ATOM 787 C C . SER A 1 103 ? -13.643 23.918 10.323 1.00 38.06 103 SER A C 1
ATOM 789 O O . SER A 1 103 ? -12.824 23.960 9.408 1.00 38.06 103 SER A O 1
ATOM 791 N N . GLU A 1 104 ? -13.495 24.695 11.406 1.00 34.88 104 GLU A N 1
ATOM 792 C CA . GLU A 1 104 ? -12.541 25.822 11.467 1.00 34.88 104 GLU A CA 1
ATOM 793 C C . GLU A 1 104 ? -11.220 25.565 12.226 1.00 34.88 104 GLU A C 1
ATOM 795 O O . GLU A 1 104 ? -10.270 26.332 12.072 1.00 34.88 104 GLU A O 1
ATOM 800 N N . THR A 1 105 ? -11.059 24.468 12.973 1.00 35.81 105 THR A N 1
ATOM 801 C CA . THR A 1 105 ? -9.813 24.175 13.729 1.00 35.81 105 THR A CA 1
ATOM 802 C C . THR A 1 105 ? -8.789 23.319 12.967 1.00 35.81 105 THR A C 1
ATOM 804 O O . THR A 1 105 ? -7.839 22.796 13.548 1.00 35.81 105 THR A O 1
ATOM 807 N N . PHE A 1 106 ? -8.907 23.231 11.639 1.00 36.19 106 PHE A N 1
ATOM 808 C CA . PHE A 1 106 ? -8.025 22.427 10.778 1.00 36.19 106 PHE A CA 1
ATOM 809 C C . PHE A 1 106 ? -6.648 23.052 10.452 1.00 36.19 106 PHE A C 1
ATOM 811 O O . PHE A 1 106 ? -5.814 22.385 9.842 1.00 36.19 106 PHE A O 1
ATOM 818 N N . ASN A 1 107 ? -6.360 24.295 10.861 1.00 31.20 107 ASN A N 1
ATOM 819 C CA . ASN A 1 107 ? -5.229 25.067 10.311 1.00 31.20 107 ASN A CA 1
ATOM 820 C C . ASN A 1 107 ? -3.967 25.233 11.187 1.00 31.20 107 ASN A C 1
ATOM 822 O O . ASN A 1 107 ? -3.009 25.848 10.719 1.00 31.20 107 ASN A O 1
ATOM 826 N N . SER A 1 108 ? -3.874 24.696 12.411 1.00 25.55 108 SER A N 1
ATOM 827 C CA . SER A 1 108 ? -2.717 24.995 13.291 1.00 25.55 108 SER A CA 1
ATOM 828 C C . SER A 1 108 ? -1.615 23.925 13.385 1.00 25.55 108 SER A C 1
ATOM 830 O O . SER A 1 108 ? -0.603 24.167 14.035 1.00 25.55 108 SER A O 1
ATOM 832 N N . CYS A 1 109 ? -1.711 22.797 12.668 1.00 27.34 109 CYS A N 1
ATOM 833 C CA . CYS A 1 109 ? -0.625 21.798 12.571 1.00 27.34 109 CYS A CA 1
ATOM 834 C C . CYS A 1 109 ? 0.056 21.784 11.180 1.00 27.34 109 CYS A C 1
ATOM 836 O O . CYS A 1 109 ? 0.560 20.768 10.713 1.00 27.34 109 CYS A O 1
ATOM 838 N N . GLY A 1 110 ? 0.035 22.924 10.477 1.00 28.12 110 GLY A N 1
ATOM 839 C CA . GLY A 1 110 ? 0.446 23.063 9.071 1.00 28.12 110 GLY A CA 1
ATOM 840 C C . GLY A 1 110 ? 1.876 23.565 8.815 1.00 28.12 110 GLY A C 1
ATOM 841 O O . GLY A 1 110 ? 2.164 24.002 7.702 1.00 28.12 110 GLY A O 1
ATOM 842 N N . GLN A 1 111 ? 2.781 23.566 9.802 1.00 27.19 111 GLN A N 1
ATOM 843 C CA . GLN A 1 111 ? 4.105 24.202 9.638 1.00 27.19 111 GLN A CA 1
ATOM 844 C C . GLN A 1 111 ? 5.321 23.265 9.512 1.00 27.19 111 GLN A C 1
ATOM 846 O O . GLN A 1 111 ? 6.419 23.773 9.318 1.00 27.19 111 GLN A O 1
ATOM 851 N N . MET A 1 112 ? 5.156 21.934 9.483 1.00 28.42 112 MET A N 1
ATOM 852 C CA . MET A 1 112 ? 6.285 21.002 9.251 1.00 28.42 112 MET A CA 1
ATOM 853 C C . MET A 1 112 ? 6.205 20.121 7.984 1.00 28.42 112 MET A C 1
ATOM 855 O O . MET A 1 112 ? 7.147 19.388 7.713 1.00 28.42 112 MET A O 1
ATOM 859 N N . LEU A 1 113 ? 5.160 20.220 7.150 1.00 35.94 113 LEU A N 1
ATOM 860 C CA . LEU A 1 113 ? 4.951 19.334 5.980 1.00 35.94 113 LEU A CA 1
ATOM 861 C C . LEU A 1 113 ? 5.035 20.037 4.608 1.00 35.94 113 LEU A C 1
ATOM 863 O O . LEU A 1 113 ? 4.347 19.645 3.669 1.00 35.94 113 LEU A O 1
ATOM 867 N N . ARG A 1 114 ? 5.837 21.098 4.453 1.00 36.16 114 ARG A N 1
ATOM 868 C CA . ARG A 1 114 ? 5.745 21.950 3.246 1.00 36.16 114 ARG A CA 1
ATOM 869 C C . ARG A 1 114 ? 6.273 21.358 1.929 1.00 36.16 114 ARG A C 1
ATOM 871 O O . ARG A 1 114 ? 6.010 21.972 0.906 1.00 36.16 114 ARG A O 1
ATOM 878 N N . ASN A 1 115 ? 6.903 20.179 1.905 1.00 49.22 115 ASN A N 1
ATOM 879 C CA . ASN A 1 115 ? 7.523 19.641 0.679 1.00 49.22 115 ASN A CA 1
ATOM 880 C C . ASN A 1 115 ? 7.152 18.176 0.352 1.00 49.22 115 ASN A C 1
ATOM 882 O O . ASN A 1 115 ? 7.979 17.453 -0.193 1.00 49.22 115 ASN A O 1
ATOM 886 N N . VAL A 1 116 ? 5.953 17.695 0.699 1.00 49.12 116 VAL A N 1
ATOM 887 C CA . VAL A 1 116 ? 5.520 16.323 0.352 1.00 49.12 116 VAL A CA 1
ATOM 888 C C . VAL A 1 116 ? 4.492 16.371 -0.778 1.00 49.12 116 VAL A C 1
ATOM 890 O O . VAL A 1 116 ? 3.431 16.977 -0.622 1.00 49.12 116 VAL A O 1
ATOM 893 N N . SER A 1 117 ? 4.799 15.717 -1.901 1.00 58.47 117 SER A N 1
ATOM 894 C CA . SER A 1 117 ? 3.838 15.467 -2.976 1.00 58.47 117 SER A CA 1
ATOM 895 C C . SER A 1 117 ? 3.004 14.238 -2.644 1.00 58.47 117 SER A C 1
ATOM 897 O O . SER A 1 117 ? 3.502 13.254 -2.089 1.00 58.47 117 SER A O 1
ATOM 899 N N . TYR A 1 118 ? 1.728 14.288 -3.008 1.00 58.00 118 TYR A N 1
ATOM 900 C CA . TYR A 1 118 ? 0.766 13.232 -2.741 1.00 58.00 118 TYR A CA 1
ATOM 901 C C . TYR A 1 118 ? 0.234 12.668 -4.049 1.00 58.00 118 TYR A C 1
ATOM 903 O O . TYR A 1 118 ? -0.537 13.341 -4.735 1.00 58.00 118 TYR A O 1
ATOM 911 N N . ASP A 1 119 ? 0.537 11.399 -4.318 1.00 60.53 119 ASP A N 1
ATOM 912 C CA . ASP A 1 119 ? 0.025 10.710 -5.492 1.00 60.53 119 ASP A CA 1
ATOM 913 C C . ASP A 1 119 ? -0.886 9.541 -5.107 1.00 60.53 119 ASP A C 1
ATOM 915 O O . ASP A 1 119 ? -0.519 8.598 -4.409 1.00 60.53 119 ASP A O 1
ATOM 919 N N . SER A 1 120 ? -2.150 9.639 -5.509 1.00 60.53 120 SER A N 1
ATOM 920 C CA . SER A 1 120 ? -3.172 8.623 -5.278 1.00 60.53 120 SER A CA 1
ATOM 921 C C . SER A 1 120 ? -3.267 7.670 -6.467 1.00 60.53 120 SER A C 1
ATOM 923 O O . SER A 1 120 ? -2.994 8.035 -7.611 1.00 60.53 120 SER A O 1
ATOM 925 N N . SER A 1 121 ? -3.750 6.453 -6.210 1.00 56.09 121 SER A N 1
ATOM 926 C CA . SER A 1 121 ? -4.129 5.481 -7.243 1.00 56.09 121 SER A CA 1
ATOM 927 C C . SER A 1 121 ? -5.412 5.861 -8.001 1.00 56.09 121 SER A C 1
ATOM 929 O O . SER A 1 121 ? -6.247 5.005 -8.300 1.00 56.09 121 SER A O 1
ATOM 931 N N . GLU A 1 122 ? -5.592 7.140 -8.323 1.00 64.25 122 GLU A N 1
ATOM 932 C CA . GLU A 1 122 ? -6.653 7.609 -9.208 1.00 64.25 122 GLU A CA 1
ATOM 933 C C . GLU A 1 122 ? -6.500 7.027 -10.615 1.00 64.25 122 GLU A C 1
ATOM 935 O O . GLU A 1 122 ? -5.399 6.708 -11.063 1.00 64.25 122 GLU A O 1
ATOM 940 N N . LYS A 1 123 ? -7.618 6.907 -11.342 1.00 65.38 123 LYS A N 1
ATOM 941 C CA . LYS A 1 123 ? -7.661 6.280 -12.674 1.00 65.38 123 LYS A CA 1
ATOM 942 C C . LYS A 1 123 ? -6.636 6.854 -13.661 1.00 65.38 123 LYS A C 1
ATOM 944 O O . LYS A 1 123 ? -6.099 6.095 -14.456 1.00 65.38 123 LYS A O 1
ATOM 949 N N . ALA A 1 124 ? -6.353 8.157 -13.603 1.00 70.56 124 ALA A N 1
ATOM 950 C CA . ALA A 1 124 ? -5.386 8.817 -14.486 1.00 70.56 124 ALA A CA 1
ATOM 951 C C . ALA A 1 124 ? -3.924 8.425 -14.204 1.00 70.56 124 ALA A C 1
ATOM 953 O O . ALA A 1 124 ? -3.068 8.559 -15.074 1.00 70.56 124 ALA A O 1
ATOM 954 N N . ARG A 1 125 ? -3.640 7.929 -12.995 1.00 79.62 125 ARG A N 1
ATOM 955 C CA . ARG A 1 125 ? -2.300 7.548 -12.536 1.00 79.62 125 ARG A CA 1
ATOM 956 C C . ARG A 1 125 ? -2.065 6.042 -12.549 1.00 79.62 125 ARG A C 1
ATOM 958 O O . ARG A 1 125 ? -1.012 5.611 -12.097 1.00 79.62 125 ARG A O 1
ATOM 965 N N . ARG A 1 126 ? -3.005 5.250 -13.073 1.00 82.44 126 ARG A N 1
ATOM 966 C CA . ARG A 1 126 ? -2.851 3.802 -13.279 1.00 82.44 126 ARG A CA 1
ATOM 967 C C . ARG A 1 126 ? -2.467 3.514 -14.726 1.00 82.44 126 ARG A C 1
ATOM 969 O O . ARG A 1 126 ? -2.989 4.143 -15.642 1.00 82.44 126 ARG A O 1
ATOM 976 N N . ASP A 1 127 ? -1.593 2.535 -14.929 1.00 78.62 127 ASP A N 1
ATOM 977 C CA . ASP A 1 127 ? -1.071 2.191 -16.257 1.00 78.62 127 ASP A CA 1
ATOM 978 C C . ASP A 1 127 ? -2.022 1.358 -17.130 1.00 78.62 127 ASP A C 1
ATOM 980 O O . ASP A 1 127 ? -1.763 1.149 -18.314 1.00 78.62 127 ASP A O 1
ATOM 984 N N . SER A 1 128 ? -3.115 0.857 -16.562 1.00 67.94 128 SER A N 1
ATOM 985 C CA . SER A 1 128 ? -4.109 0.048 -17.259 1.00 67.94 128 SER A CA 1
ATOM 986 C C . SER A 1 128 ? -5.440 0.093 -16.512 1.00 67.94 128 SER A C 1
ATOM 988 O O . SER A 1 128 ? -5.486 0.038 -15.281 1.00 67.94 128 SER A O 1
ATOM 990 N N . GLN A 1 129 ? -6.537 0.215 -17.266 1.00 62.62 129 GLN A N 1
ATOM 991 C CA . GLN A 1 129 ? -7.882 -0.086 -16.752 1.00 62.62 129 GLN A CA 1
ATOM 992 C C . GLN A 1 129 ? -8.276 -1.538 -17.025 1.00 62.62 129 GLN A C 1
ATOM 994 O O . GLN A 1 129 ? -9.233 -2.026 -16.435 1.00 62.62 129 GLN A O 1
ATOM 999 N N . GLU A 1 130 ? -7.541 -2.225 -17.902 1.00 70.38 130 GLU A N 1
ATOM 1000 C CA . GLU A 1 130 ? -7.724 -3.647 -18.156 1.00 70.38 130 GLU A CA 1
ATOM 1001 C C . GLU A 1 130 ? -7.126 -4.453 -17.007 1.00 70.38 130 GLU A C 1
ATOM 1003 O O . GLU A 1 130 ? -5.914 -4.623 -16.872 1.00 70.38 130 GLU A O 1
ATOM 1008 N N . THR A 1 131 ? -8.014 -4.919 -16.143 1.00 68.94 131 THR A N 1
ATOM 1009 C CA . THR A 1 131 ? -7.719 -5.846 -15.062 1.00 68.94 131 THR A CA 1
ATOM 1010 C C . THR A 1 131 ? -8.005 -7.260 -15.534 1.00 68.94 131 THR A C 1
ATOM 1012 O O . THR A 1 131 ? -9.141 -7.606 -15.858 1.00 68.94 131 THR A O 1
ATOM 1015 N N . HIS A 1 132 ? -6.979 -8.108 -15.525 1.00 70.38 132 HIS A N 1
ATOM 1016 C CA . HIS A 1 132 ? -7.179 -9.539 -15.698 1.00 70.38 132 HIS A CA 1
ATOM 1017 C C . HIS A 1 132 ? -7.395 -10.178 -14.335 1.00 70.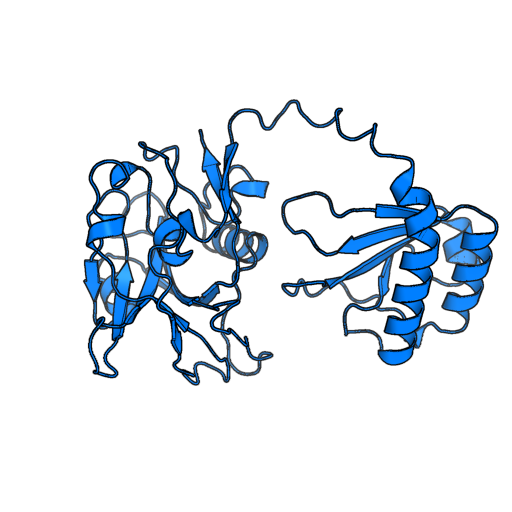38 132 HIS A C 1
ATOM 1019 O O . HIS A 1 132 ? -6.531 -10.139 -13.452 1.00 70.38 132 HIS A O 1
ATOM 1025 N N . PHE A 1 133 ? -8.578 -10.764 -14.169 1.00 66.00 133 PHE A N 1
ATOM 1026 C CA . PHE A 1 133 ? -8.872 -11.592 -13.018 1.00 66.00 133 PHE A CA 1
ATOM 1027 C C . PHE A 1 133 ? -8.179 -12.926 -13.161 1.00 66.00 133 PHE A C 1
ATOM 1029 O O . PHE A 1 133 ? -8.451 -13.695 -14.082 1.00 66.00 133 PHE A O 1
ATOM 1036 N N . LYS A 1 134 ? -7.362 -13.243 -12.172 1.00 62.19 134 LYS A N 1
ATOM 1037 C CA . LYS A 1 134 ? -7.048 -14.626 -11.887 1.00 62.19 134 LYS A CA 1
ATOM 1038 C C . LYS A 1 134 ? -7.093 -14.775 -10.384 1.00 62.19 134 LYS A C 1
ATOM 1040 O O . LYS A 1 134 ? -6.307 -14.154 -9.675 1.00 62.19 134 LYS A O 1
ATOM 1045 N N . SER A 1 135 ? -8.017 -15.600 -9.901 1.00 52.72 135 SER A N 1
ATOM 1046 C CA . SER A 1 135 ? -7.922 -16.147 -8.554 1.00 52.72 135 SER A CA 1
ATOM 1047 C C . SER A 1 135 ? -6.692 -17.046 -8.535 1.00 52.72 135 SER A C 1
ATOM 1049 O O . SER A 1 135 ? -6.764 -18.248 -8.788 1.00 52.72 135 SER A O 1
ATOM 1051 N N . ASP A 1 136 ? -5.528 -16.448 -8.333 1.00 53.03 136 ASP A N 1
ATOM 1052 C CA . ASP A 1 136 ? -4.390 -17.217 -7.887 1.00 53.03 136 ASP A CA 1
ATOM 1053 C C . ASP A 1 136 ? -4.731 -17.621 -6.464 1.00 53.03 136 ASP A C 1
ATOM 1055 O O . ASP A 1 136 ? -4.893 -16.750 -5.611 1.00 53.03 136 ASP A O 1
ATOM 1059 N N . MET A 1 137 ? -4.871 -18.916 -6.186 1.00 47.75 137 MET A N 1
ATOM 1060 C CA . MET A 1 137 ? -4.983 -19.393 -4.808 1.00 47.75 137 MET A CA 1
ATOM 1061 C C . MET A 1 137 ? -3.629 -19.240 -4.105 1.00 47.75 137 MET A C 1
ATOM 1063 O O . MET A 1 137 ? -3.081 -20.182 -3.546 1.00 47.75 137 MET A O 1
ATOM 1067 N N . THR A 1 138 ? -3.057 -18.041 -4.113 1.00 57.81 138 THR A N 1
ATOM 1068 C CA . THR A 1 138 ? -1.989 -17.684 -3.200 1.00 57.81 138 THR A CA 1
ATOM 1069 C C . THR A 1 138 ? -2.672 -17.420 -1.866 1.00 57.81 138 THR A C 1
ATOM 1071 O O . THR A 1 138 ? -3.157 -16.322 -1.596 1.00 57.81 138 THR A O 1
ATOM 1074 N N . HIS A 1 139 ? -2.786 -18.475 -1.061 1.00 64.44 139 HIS A N 1
ATOM 1075 C CA . HIS A 1 139 ? -3.394 -18.433 0.271 1.00 64.44 139 HIS A CA 1
ATOM 1076 C C . HIS A 1 139 ? -4.888 -18.037 0.279 1.00 64.44 139 HIS A C 1
ATOM 1078 O O . HIS A 1 139 ? -5.340 -17.303 1.152 1.00 64.44 139 HIS A O 1
ATOM 1084 N N . GLY A 1 140 ? -5.661 -18.496 -0.714 1.00 69.38 140 GLY A N 1
ATOM 1085 C CA . GLY A 1 140 ? -7.125 -18.335 -0.751 1.00 69.38 140 GLY A CA 1
ATOM 1086 C C . GLY A 1 140 ? -7.650 -16.942 -1.130 1.00 69.38 140 GLY A C 1
ATOM 1087 O O . GLY A 1 140 ? -8.857 -16.729 -1.088 1.00 69.38 140 GLY A O 1
ATOM 1088 N N . SER A 1 141 ? -6.780 -16.001 -1.508 1.00 78.38 141 SER A N 1
ATOM 1089 C CA . SER A 1 141 ? -7.167 -14.636 -1.904 1.00 78.38 141 SER A CA 1
ATOM 1090 C C . SER A 1 141 ? -7.523 -14.524 -3.394 1.00 78.38 141 SER A C 1
ATOM 1092 O O . SER A 1 141 ? -6.956 -15.219 -4.228 1.00 78.38 141 SER A O 1
ATOM 1094 N N . THR A 1 142 ? -8.420 -13.603 -3.750 1.00 83.62 142 THR A N 1
ATOM 1095 C CA . THR A 1 142 ? -8.694 -13.207 -5.142 1.00 83.62 142 THR A CA 1
ATOM 1096 C C . THR A 1 142 ? -7.925 -11.929 -5.469 1.00 83.62 142 THR A C 1
ATOM 1098 O O . THR A 1 142 ? -8.246 -10.857 -4.954 1.00 83.62 142 THR A O 1
ATOM 1101 N N . VAL A 1 143 ? -6.919 -12.039 -6.336 1.00 85.81 143 VAL A N 1
ATOM 1102 C CA . VAL A 1 143 ? -6.023 -10.939 -6.728 1.00 85.81 143 VAL A CA 1
ATOM 1103 C C . VAL A 1 143 ? -6.141 -10.617 -8.220 1.00 85.81 143 VAL A C 1
ATOM 1105 O O . VAL A 1 143 ? -6.720 -11.374 -8.998 1.00 85.81 143 VAL A O 1
ATOM 1108 N N . GLN A 1 144 ? -5.607 -9.468 -8.626 1.00 85.56 144 GLN A N 1
ATOM 1109 C CA . GLN A 1 144 ? -5.616 -8.992 -10.008 1.00 85.56 144 GLN A CA 1
ATOM 1110 C C . GLN 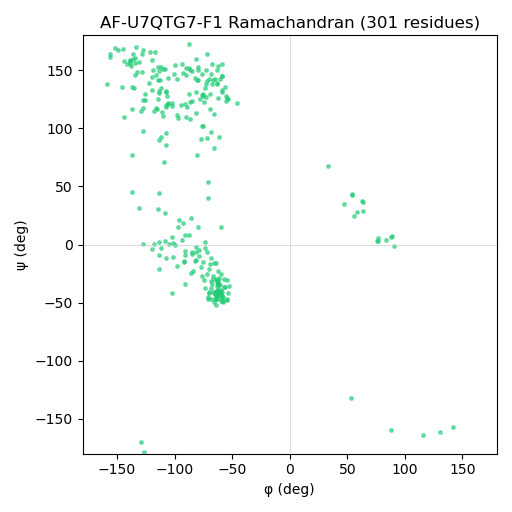A 1 144 ? -4.195 -8.838 -10.532 1.00 85.56 144 GLN A C 1
ATOM 1112 O O . GLN A 1 144 ? -3.265 -8.506 -9.789 1.00 85.56 144 GLN A O 1
ATOM 1117 N N . TYR A 1 145 ? -4.052 -9.032 -11.841 1.00 86.88 145 TYR A N 1
ATOM 1118 C CA . TYR A 1 145 ? -2.836 -8.708 -12.577 1.00 86.88 145 TYR A CA 1
ATOM 1119 C C . TYR A 1 145 ? -3.121 -7.536 -13.511 1.00 86.88 145 TYR A C 1
ATOM 1121 O O . TYR A 1 145 ? -4.142 -7.517 -14.202 1.00 86.88 145 TYR A O 1
ATOM 1129 N N . ALA A 1 146 ? -2.217 -6.560 -13.528 1.00 82.12 146 ALA A N 1
ATOM 1130 C CA . ALA A 1 146 ? -2.262 -5.476 -14.501 1.00 82.12 146 ALA A CA 1
ATOM 1131 C C . ALA A 1 146 ? -1.681 -5.958 -15.835 1.00 82.12 146 ALA A C 1
ATOM 1133 O O . ALA A 1 146 ? -0.773 -6.796 -15.847 1.00 82.12 146 ALA A O 1
ATOM 1134 N N . THR A 1 147 ? -2.147 -5.409 -16.953 1.00 87.25 147 THR A N 1
ATOM 1135 C CA . THR A 1 147 ? -1.499 -5.632 -18.251 1.00 87.25 147 THR A CA 1
ATOM 1136 C C . THR A 1 147 ? -0.079 -5.063 -18.234 1.00 87.25 147 THR A C 1
ATOM 1138 O O . THR A 1 147 ? 0.175 -3.987 -17.689 1.00 87.25 147 THR A O 1
ATOM 1141 N N . TYR A 1 148 ? 0.879 -5.781 -18.820 1.00 89.12 148 TYR A N 1
ATOM 1142 C CA . TYR A 1 148 ? 2.247 -5.290 -18.943 1.00 89.12 148 TYR A CA 1
ATOM 1143 C C . TYR A 1 148 ? 2.324 -4.101 -19.914 1.00 89.12 148 TYR A C 1
ATOM 1145 O O . TYR A 1 148 ? 2.409 -4.273 -21.127 1.00 89.12 148 TYR A O 1
ATOM 1153 N N . ASN A 1 149 ? 2.312 -2.880 -19.373 1.00 89.81 149 ASN A N 1
ATOM 1154 C CA . ASN A 1 149 ? 2.340 -1.641 -20.149 1.00 89.81 149 ASN A CA 1
ATOM 1155 C C . ASN A 1 149 ? 3.685 -0.907 -20.019 1.00 89.81 149 ASN A C 1
ATOM 1157 O O . ASN A 1 149 ? 3.793 0.138 -19.376 1.00 89.81 149 ASN A O 1
ATOM 1161 N N . SER A 1 150 ? 4.745 -1.453 -20.618 1.00 92.31 150 SER A N 1
ATOM 1162 C CA . SER A 1 150 ? 6.083 -0.854 -20.514 1.00 92.31 150 SER A CA 1
ATOM 1163 C C . SER A 1 150 ? 6.164 0.545 -21.126 1.00 92.31 150 SER A C 1
ATOM 1165 O O . SER A 1 150 ? 6.892 1.383 -20.605 1.00 92.31 150 SER A O 1
ATOM 1167 N N . ALA A 1 151 ? 5.421 0.824 -22.202 1.00 92.44 151 ALA A N 1
ATOM 1168 C CA . ALA A 1 151 ? 5.451 2.122 -22.878 1.00 92.44 151 ALA A CA 1
ATOM 1169 C C . ALA A 1 151 ? 5.022 3.267 -21.947 1.00 92.44 151 ALA A C 1
ATOM 1171 O O . ALA A 1 151 ? 5.671 4.307 -21.914 1.00 92.44 151 ALA A O 1
ATOM 1172 N N . TRP A 1 152 ? 3.986 3.054 -21.132 1.00 92.12 152 TRP A N 1
ATOM 1173 C CA . TRP A 1 152 ? 3.473 4.072 -20.215 1.00 92.12 152 TRP A CA 1
ATOM 1174 C C . TRP A 1 152 ? 4.446 4.431 -19.080 1.00 92.12 152 TRP A C 1
ATOM 1176 O O . TRP A 1 152 ? 4.521 5.591 -18.667 1.00 92.12 152 TRP A O 1
ATOM 1186 N N . TRP A 1 153 ? 5.216 3.451 -18.595 1.00 92.94 153 TRP A N 1
ATOM 1187 C CA . TRP A 1 153 ? 6.235 3.646 -17.551 1.00 92.94 153 TRP A CA 1
ATOM 1188 C C . TRP A 1 153 ? 7.600 4.088 -18.083 1.00 92.94 153 TRP A C 1
ATOM 1190 O O . TRP A 1 153 ? 8.402 4.653 -17.335 1.00 92.94 153 TRP A O 1
ATOM 1200 N N . ASN A 1 154 ? 7.884 3.778 -19.347 1.00 94.06 154 ASN A N 1
ATOM 1201 C CA . ASN A 1 154 ? 9.131 4.126 -20.021 1.00 94.06 154 ASN A CA 1
ATOM 1202 C C . ASN A 1 154 ? 9.028 5.443 -20.796 1.00 94.06 154 ASN A C 1
ATOM 1204 O O . ASN A 1 154 ? 9.989 5.832 -21.459 1.00 94.06 154 ASN A O 1
ATOM 1208 N N . ASP A 1 155 ? 7.887 6.127 -20.701 1.00 92.00 155 ASP A N 1
ATOM 1209 C CA . ASP A 1 155 ? 7.714 7.471 -21.224 1.00 92.00 155 ASP A CA 1
ATOM 1210 C C . ASP A 1 155 ? 8.811 8.406 -20.667 1.00 92.00 155 ASP A C 1
ATOM 1212 O O . ASP A 1 155 ? 8.966 8.505 -19.442 1.00 92.00 155 ASP A O 1
ATOM 1216 N N . PRO A 1 156 ? 9.582 9.098 -21.529 1.00 90.69 156 PRO A N 1
ATOM 1217 C CA . PRO A 1 156 ? 10.724 9.897 -21.094 1.00 90.69 156 PRO A CA 1
ATOM 1218 C C . PRO A 1 156 ? 10.394 10.975 -20.058 1.00 90.69 156 PRO A C 1
ATOM 1220 O O . PRO A 1 156 ? 11.256 11.286 -19.235 1.00 90.69 156 PRO A O 1
ATOM 1223 N N . ALA A 1 157 ? 9.173 11.524 -20.063 1.00 88.38 157 ALA A N 1
ATOM 1224 C CA . ALA A 1 157 ? 8.782 12.566 -19.117 1.00 88.38 157 ALA A CA 1
ATOM 1225 C C . ALA A 1 157 ? 8.595 12.026 -17.688 1.00 88.38 157 ALA A C 1
ATOM 1227 O O . ALA A 1 157 ? 8.792 12.766 -16.731 1.00 88.38 157 ALA A O 1
ATOM 1228 N N . HIS A 1 158 ? 8.291 10.733 -17.534 1.00 87.00 158 HIS A N 1
ATOM 1229 C CA . HIS A 1 158 ? 7.999 10.110 -16.236 1.00 87.00 158 HIS A CA 1
ATOM 1230 C C . HIS A 1 158 ? 9.051 9.074 -15.813 1.00 87.00 158 HIS A C 1
ATOM 1232 O O . HIS A 1 158 ? 9.050 8.609 -14.670 1.00 87.00 158 HIS A O 1
ATOM 1238 N N . LEU A 1 159 ? 9.973 8.714 -16.714 1.00 89.44 159 LEU A N 1
ATOM 1239 C CA . LEU A 1 159 ? 10.952 7.647 -16.513 1.00 89.44 159 LEU A CA 1
ATOM 1240 C C . LEU A 1 159 ? 11.762 7.818 -15.218 1.00 89.44 159 LEU A C 1
ATOM 1242 O O . LEU A 1 159 ? 12.006 6.830 -14.524 1.00 89.44 159 LEU A O 1
ATOM 1246 N N . ARG A 1 160 ? 12.170 9.059 -14.914 1.00 89.31 160 ARG A N 1
ATOM 1247 C CA . ARG A 1 160 ? 13.088 9.394 -13.813 1.00 89.31 160 ARG A CA 1
ATOM 1248 C C . ARG A 1 160 ? 12.427 9.556 -12.447 1.00 89.31 160 ARG A C 1
ATOM 1250 O O . ARG A 1 160 ? 13.132 9.404 -11.459 1.00 89.31 160 ARG A O 1
ATOM 1257 N N . GLY A 1 161 ? 11.131 9.854 -12.368 1.00 87.56 161 GLY A N 1
ATOM 1258 C CA . GLY A 1 161 ? 10.428 10.054 -11.088 1.00 87.56 161 GLY A CA 1
ATOM 1259 C C . GLY A 1 161 ? 9.785 8.816 -10.492 1.00 87.56 161 GLY A C 1
ATOM 1260 O O . GLY A 1 161 ? 9.252 8.868 -9.390 1.00 87.56 161 GLY A O 1
ATOM 1261 N N . ASN A 1 162 ? 9.815 7.708 -11.220 1.00 91.94 162 ASN A N 1
ATOM 1262 C CA . ASN A 1 162 ? 9.129 6.489 -10.836 1.00 91.94 162 ASN A CA 1
ATOM 1263 C C . ASN A 1 162 ? 10.155 5.410 -10.496 1.00 91.94 162 ASN A C 1
ATOM 1265 O O . ASN A 1 162 ? 11.179 5.293 -11.163 1.00 91.94 162 ASN A O 1
ATOM 1269 N N . ASN A 1 163 ? 9.869 4.608 -9.477 1.00 94.50 163 ASN A N 1
ATOM 1270 C CA . ASN A 1 163 ? 10.737 3.540 -8.985 1.00 94.50 163 ASN A CA 1
ATOM 1271 C C . ASN A 1 163 ? 9.966 2.214 -8.863 1.00 94.50 163 ASN A C 1
ATOM 1273 O O . ASN A 1 163 ? 8.824 2.089 -9.318 1.00 94.50 163 ASN A O 1
ATOM 1277 N N . CYS A 1 164 ? 10.585 1.216 -8.231 1.00 96.38 164 CYS A N 1
ATOM 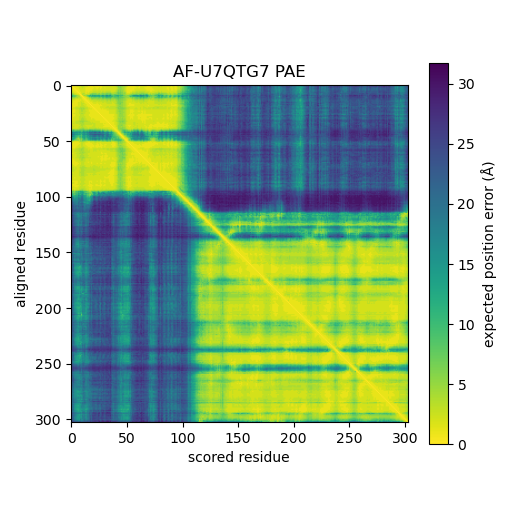1278 C CA . CYS A 1 164 ? 9.980 -0.096 -8.025 1.00 96.38 164 CYS A CA 1
ATOM 1279 C C . CYS A 1 164 ? 8.708 -0.017 -7.167 1.00 96.38 164 CYS A C 1
ATOM 1281 O O . CYS A 1 164 ? 7.749 -0.734 -7.448 1.00 96.38 164 CYS A O 1
ATOM 1283 N N . TYR A 1 165 ? 8.659 0.891 -6.186 1.00 96.56 165 TYR A N 1
ATOM 1284 C CA . TYR A 1 165 ? 7.502 1.057 -5.312 1.00 96.56 165 TYR A CA 1
ATOM 1285 C C . TYR A 1 165 ? 6.297 1.678 -6.031 1.00 96.56 165 TYR A C 1
ATOM 1287 O O . TYR A 1 165 ? 5.199 1.125 -5.965 1.00 96.56 165 TYR A O 1
ATOM 1295 N N . ALA A 1 166 ? 6.509 2.761 -6.788 1.00 94.69 166 ALA A N 1
ATOM 1296 C CA . ALA A 1 166 ? 5.492 3.368 -7.655 1.00 94.69 166 ALA A CA 1
ATOM 1297 C C . ALA A 1 166 ? 4.899 2.333 -8.628 1.00 94.69 166 ALA A C 1
ATOM 1299 O O . ALA A 1 166 ? 3.679 2.169 -8.733 1.00 94.69 166 ALA A O 1
ATOM 1300 N N . TYR A 1 167 ? 5.786 1.568 -9.277 1.00 95.31 167 TYR A N 1
ATOM 1301 C CA . TYR A 1 167 ? 5.415 0.502 -10.203 1.00 95.31 167 TYR A CA 1
ATOM 1302 C C . TYR A 1 167 ? 4.558 -0.576 -9.531 1.00 95.31 167 TYR A C 1
ATOM 1304 O O . TYR A 1 167 ? 3.485 -0.924 -10.030 1.00 95.31 167 TYR A O 1
ATOM 1312 N N . ALA A 1 168 ? 4.988 -1.067 -8.367 1.00 95.44 168 ALA A N 1
ATOM 1313 C CA . ALA A 1 168 ? 4.263 -2.071 -7.597 1.00 95.44 168 ALA A CA 1
ATOM 1314 C C . ALA A 1 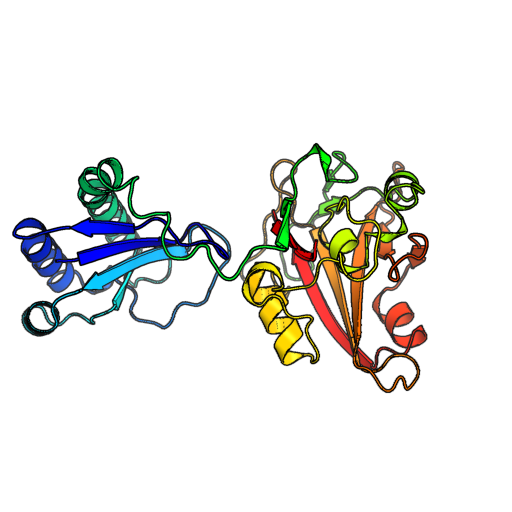168 ? 2.873 -1.591 -7.172 1.00 95.44 168 ALA A C 1
ATOM 1316 O O . ALA A 1 168 ? 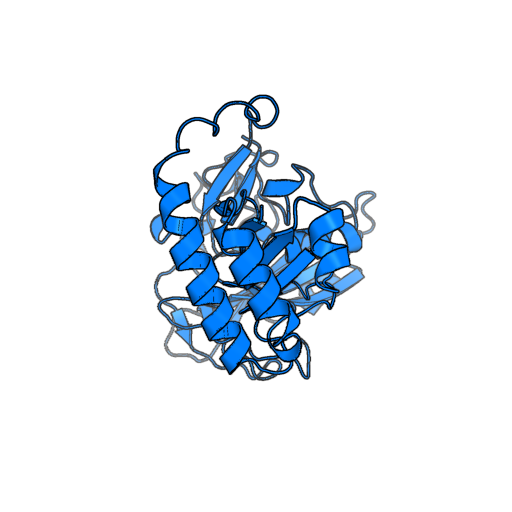1.895 -2.316 -7.340 1.00 95.44 168 ALA A O 1
ATOM 1317 N N . CYS A 1 169 ? 2.777 -0.339 -6.723 1.00 92.62 169 CYS A N 1
ATOM 1318 C CA . CYS A 1 169 ? 1.522 0.309 -6.347 1.00 92.62 169 CYS A CA 1
ATOM 1319 C C . CYS A 1 169 ? 0.582 0.583 -7.530 1.00 92.62 169 CYS A C 1
ATOM 1321 O O . CYS A 1 169 ? -0.583 0.921 -7.323 1.00 92.62 169 CYS A O 1
ATOM 1323 N N . ASN A 1 170 ? 1.078 0.441 -8.761 1.00 91.81 170 ASN A N 1
ATOM 1324 C CA . ASN A 1 170 ? 0.410 0.870 -9.983 1.00 91.81 170 ASN A CA 1
ATOM 1325 C C . ASN A 1 170 ? -0.002 2.350 -9.963 1.00 91.81 170 ASN A C 1
ATOM 1327 O O . ASN A 1 170 ? -1.117 2.697 -10.351 1.00 91.81 170 ASN A O 1
ATOM 1331 N N . VAL A 1 171 ? 0.889 3.212 -9.469 1.00 90.00 171 VAL A N 1
ATOM 1332 C CA . VAL A 1 171 ? 0.669 4.660 -9.407 1.00 90.00 171 VAL A CA 1
ATOM 1333 C C . VAL A 1 171 ? 1.871 5.361 -10.019 1.00 90.00 171 VAL A C 1
ATOM 1335 O O . VAL A 1 171 ? 2.966 5.268 -9.466 1.00 90.00 171 VAL A O 1
ATOM 1338 N N . ARG A 1 172 ? 1.682 6.065 -11.142 1.00 90.25 172 ARG A N 1
ATOM 1339 C CA . ARG A 1 172 ? 2.710 6.993 -11.634 1.00 90.25 172 ARG A CA 1
ATOM 1340 C C . ARG A 1 172 ? 2.744 8.222 -10.758 1.00 90.25 172 ARG A C 1
ATOM 1342 O 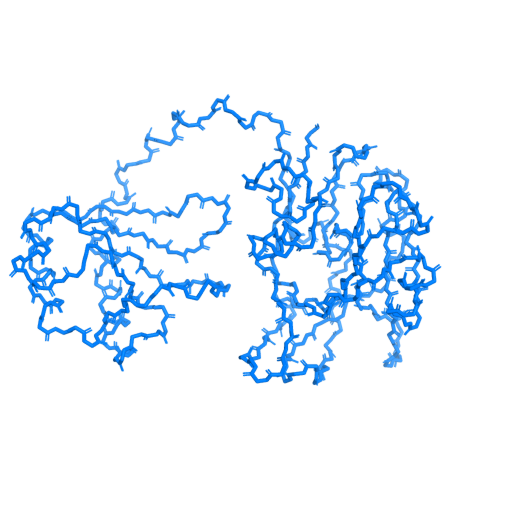O . ARG A 1 172 ? 1.697 8.799 -10.463 1.00 90.25 172 ARG A O 1
ATOM 1349 N N . THR A 1 173 ? 3.951 8.657 -10.466 1.00 87.38 173 THR A N 1
ATOM 1350 C CA . THR A 1 173 ? 4.224 9.982 -9.938 1.00 87.38 173 THR A CA 1
ATOM 1351 C C . THR A 1 173 ? 4.688 10.904 -11.059 1.00 87.38 173 THR A C 1
ATOM 1353 O O . THR A 1 173 ? 5.259 10.458 -12.065 1.00 87.38 173 THR A O 1
ATOM 1356 N N . ASP A 1 174 ? 4.459 12.199 -10.862 1.00 82.12 174 ASP A N 1
ATOM 1357 C CA . ASP A 1 174 ? 4.899 13.264 -11.775 1.00 82.12 174 ASP A CA 1
ATOM 1358 C C . ASP A 1 174 ? 6.294 13.806 -11.401 1.00 82.12 174 ASP A C 1
ATOM 1360 O O . ASP A 1 174 ? 6.761 14.805 -11.948 1.00 82.12 174 ASP A O 1
ATOM 1364 N N . GLY A 1 175 ? 6.975 13.149 -10.453 1.00 75.56 175 GLY A N 1
ATOM 1365 C CA . GLY A 1 175 ? 8.349 13.475 -10.089 1.00 75.56 175 GLY A CA 1
ATOM 1366 C C . GLY A 1 175 ? 9.293 13.357 -11.289 1.00 75.56 175 GLY A C 1
ATOM 1367 O O . GLY A 1 175 ? 9.057 12.612 -12.240 1.00 75.56 175 GLY A O 1
ATOM 1368 N N . ASN A 1 176 ? 10.410 14.075 -11.246 1.00 79.44 176 ASN A N 1
ATOM 1369 C CA . ASN A 1 176 ? 11.440 14.026 -12.292 1.00 79.44 176 ASN A CA 1
ATOM 1370 C C . ASN A 1 176 ? 12.847 13.742 -11.740 1.00 79.44 176 ASN A C 1
ATOM 1372 O O . ASN A 1 176 ? 13.807 13.646 -12.510 1.00 79.44 176 ASN A O 1
ATOM 1376 N N . THR A 1 177 ? 12.965 13.561 -10.422 1.00 80.31 177 THR A N 1
ATOM 1377 C CA . THR A 1 177 ? 14.213 13.241 -9.729 1.00 80.31 177 THR A CA 1
ATOM 1378 C C . THR A 1 177 ? 14.054 12.024 -8.823 1.00 80.31 177 THR A C 1
ATOM 1380 O O . THR A 1 177 ? 12.942 11.622 -8.482 1.00 80.31 177 THR A O 1
ATOM 1383 N N . GLN A 1 178 ? 15.191 11.460 -8.413 1.00 77.94 178 GLN A N 1
ATOM 1384 C CA . GLN A 1 178 ? 15.252 10.368 -7.445 1.00 77.94 178 GLN A CA 1
ATOM 1385 C C . GLN A 1 178 ? 14.833 10.790 -6.032 1.00 77.94 178 GLN A C 1
ATOM 1387 O O . GLN A 1 178 ? 14.270 9.978 -5.305 1.00 77.94 178 GLN A O 1
ATOM 1392 N N . SER A 1 179 ? 15.072 12.046 -5.638 1.00 77.81 179 SER A N 1
ATOM 1393 C CA . SER A 1 179 ? 14.598 12.560 -4.345 1.00 77.81 179 SER A CA 1
ATOM 1394 C C . SER A 1 179 ? 13.073 12.584 -4.271 1.00 77.81 179 SER A C 1
ATOM 1396 O O . SER A 1 179 ? 12.509 12.344 -3.209 1.00 77.81 179 SER A O 1
ATOM 1398 N N . SER A 1 180 ? 12.412 12.755 -5.418 1.00 80.50 180 SER A N 1
ATOM 1399 C CA . SER A 1 180 ? 10.956 12.723 -5.545 1.00 80.50 180 SER A CA 1
ATOM 1400 C C . SER A 1 180 ? 10.386 11.312 -5.732 1.00 80.50 180 SER A C 1
ATOM 1402 O O . SER A 1 180 ? 9.293 11.153 -6.282 1.00 80.50 180 SER A O 1
ATOM 1404 N N . TRP A 1 181 ? 11.105 10.264 -5.325 1.00 90.06 181 TRP A N 1
ATOM 1405 C CA . TRP A 1 181 ? 10.571 8.909 -5.387 1.00 90.06 181 TRP A CA 1
ATOM 1406 C C . TRP A 1 181 ? 9.649 8.606 -4.210 1.00 90.06 181 TRP A C 1
ATOM 1408 O O . TRP A 1 181 ? 9.916 9.006 -3.075 1.00 90.06 181 TRP A O 1
ATOM 1418 N N . PRO A 1 182 ? 8.558 7.864 -4.455 1.00 91.88 182 PRO A N 1
ATOM 1419 C CA . PRO A 1 182 ? 7.732 7.377 -3.376 1.00 91.88 182 PRO A CA 1
ATOM 1420 C C . PRO A 1 182 ? 8.398 6.194 -2.675 1.00 91.88 182 PRO A C 1
ATOM 1422 O O . PRO A 1 182 ? 9.050 5.355 -3.307 1.00 91.88 182 PRO A O 1
ATOM 1425 N N . HIS A 1 183 ? 8.164 6.087 -1.368 1.00 93.25 183 HIS A N 1
ATOM 1426 C CA . HIS A 1 183 ? 8.667 4.991 -0.540 1.00 93.25 183 HIS A CA 1
ATOM 1427 C C . HIS A 1 183 ? 7.592 4.499 0.444 1.00 93.25 183 HIS A C 1
ATOM 1429 O O . HIS A 1 183 ? 6.732 5.292 0.842 1.00 93.25 183 HIS A O 1
ATOM 1435 N N . PRO A 1 184 ? 7.643 3.224 0.879 1.00 93.44 184 PRO A N 1
ATOM 1436 C CA . PRO A 1 184 ? 6.726 2.699 1.883 1.00 93.44 184 PRO A CA 1
ATOM 1437 C C . PRO A 1 184 ? 6.729 3.540 3.164 1.00 93.44 184 PRO A C 1
ATOM 1439 O O . PRO A 1 184 ? 7.780 3.766 3.763 1.00 93.44 184 PRO A O 1
ATOM 1442 N N . GLY A 1 185 ? 5.556 4.000 3.598 1.00 85.00 185 GLY A N 1
ATOM 1443 C CA . GLY A 1 185 ? 5.359 4.774 4.825 1.00 85.00 185 GLY A CA 1
ATOM 1444 C C . GLY A 1 185 ? 5.791 6.240 4.745 1.00 85.00 185 GLY A C 1
ATOM 1445 O O . GLY A 1 185 ? 5.693 6.963 5.745 1.00 85.00 185 GLY A O 1
ATOM 1446 N N . PHE A 1 186 ? 6.248 6.711 3.580 1.00 84.00 186 PHE A N 1
ATOM 1447 C CA . PHE A 1 186 ? 6.806 8.057 3.433 1.00 84.00 186 PHE A CA 1
ATOM 1448 C C . PHE A 1 186 ? 5.782 9.155 3.742 1.00 84.00 186 PHE A C 1
ATOM 1450 O O . PHE A 1 186 ? 6.141 10.168 4.335 1.00 84.00 186 PHE A O 1
ATOM 1457 N N . CYS A 1 187 ? 4.497 8.924 3.450 1.00 75.44 187 CYS A N 1
ATOM 1458 C CA . CYS A 1 187 ? 3.408 9.853 3.777 1.00 75.44 187 CYS A CA 1
ATOM 1459 C C . CYS A 1 187 ? 3.356 10.247 5.259 1.00 75.44 187 CYS A C 1
ATOM 1461 O O . CYS A 1 187 ? 2.892 11.331 5.593 1.00 75.44 187 CYS A O 1
ATOM 1463 N N . GLN A 1 188 ? 3.781 9.345 6.145 1.00 69.12 188 GLN A N 1
ATOM 1464 C CA . GLN A 1 188 ? 3.694 9.528 7.591 1.00 69.12 188 GLN A CA 1
ATOM 1465 C C . GLN A 1 188 ? 5.044 9.915 8.186 1.00 69.12 188 GLN A C 1
ATOM 1467 O O . GLN A 1 188 ? 5.118 10.777 9.056 1.00 69.12 188 GLN A O 1
ATOM 1472 N N . LYS A 1 189 ? 6.115 9.264 7.722 1.00 75.00 189 LYS A N 1
ATOM 1473 C CA . LYS A 1 189 ? 7.440 9.387 8.335 1.00 75.00 189 LYS A CA 1
ATOM 1474 C C . LYS A 1 189 ? 8.356 10.380 7.634 1.00 75.00 189 LYS A C 1
ATOM 1476 O O . LYS A 1 189 ? 9.352 10.772 8.230 1.00 75.00 189 LYS A O 1
ATOM 1481 N N . SER A 1 190 ? 8.059 10.752 6.384 1.00 79.25 190 SER A N 1
ATOM 1482 C CA . SER A 1 190 ? 8.961 11.537 5.524 1.00 79.25 190 SER A CA 1
ATOM 1483 C C . SER A 1 190 ? 10.399 10.991 5.527 1.00 79.25 190 SER A C 1
ATOM 1485 O O . SER A 1 190 ? 11.371 11.741 5.498 1.00 79.25 190 SER A O 1
ATOM 1487 N N . LYS A 1 191 ? 10.530 9.662 5.625 1.00 84.44 191 LYS A N 1
ATOM 1488 C CA . LYS A 1 191 ? 11.794 8.940 5.769 1.00 84.44 191 LYS A CA 1
ATOM 1489 C C . LYS A 1 191 ? 11.774 7.715 4.862 1.00 84.44 191 LYS A C 1
ATOM 1491 O O . LYS A 1 191 ? 10.780 6.990 4.825 1.00 84.44 191 LYS A O 1
ATOM 1496 N N . ILE A 1 192 ? 12.880 7.491 4.160 1.00 90.00 192 ILE A N 1
ATOM 1497 C CA . ILE A 1 192 ? 13.122 6.272 3.386 1.00 90.00 192 ILE A CA 1
ATOM 1498 C C . ILE A 1 192 ? 13.472 5.144 4.371 1.00 90.00 192 ILE A C 1
ATOM 1500 O O . ILE A 1 192 ? 14.334 5.363 5.226 1.00 90.00 192 ILE A O 1
ATOM 1504 N N . PRO A 1 193 ? 12.829 3.964 4.292 1.00 92.06 193 PRO A N 1
ATOM 1505 C CA . PRO A 1 193 ? 13.205 2.825 5.124 1.00 92.06 193 PRO A CA 1
ATOM 1506 C C . PRO A 1 193 ? 14.682 2.459 4.952 1.00 92.06 193 PRO A C 1
ATOM 1508 O O . PRO A 1 193 ? 15.160 2.411 3.822 1.00 92.06 193 PRO A O 1
ATOM 1511 N N . GLY A 1 194 ? 15.384 2.199 6.057 1.00 93.81 194 GLY A N 1
ATOM 1512 C CA . GLY A 1 194 ? 16.786 1.758 6.054 1.00 93.81 194 GLY A CA 1
ATOM 1513 C C . GLY A 1 194 ? 17.007 0.329 6.559 1.00 93.81 194 GLY A C 1
ATOM 1514 O O . GLY A 1 194 ? 18.152 -0.095 6.684 1.00 93.81 194 GLY A O 1
ATOM 1515 N N . SER A 1 195 ? 15.937 -0.396 6.903 1.00 94.88 195 SER A N 1
ATOM 1516 C CA . SER A 1 195 ? 15.992 -1.789 7.357 1.00 94.88 195 SER A CA 1
ATOM 1517 C C . SER A 1 195 ? 14.706 -2.547 7.015 1.00 94.88 195 SER A C 1
ATOM 1519 O O . SER A 1 195 ? 13.683 -1.947 6.667 1.00 94.88 195 SER A O 1
ATOM 1521 N N . ASN A 1 196 ? 14.727 -3.875 7.177 1.00 94.94 196 ASN A N 1
ATOM 1522 C CA . ASN A 1 196 ? 13.551 -4.727 6.983 1.00 94.94 196 ASN A CA 1
ATOM 1523 C C . ASN A 1 196 ? 12.397 -4.345 7.927 1.00 94.94 196 ASN A C 1
ATOM 1525 O O . ASN A 1 196 ? 11.236 -4.356 7.521 1.00 94.94 196 ASN A O 1
ATOM 1529 N N . GLU A 1 197 ? 12.698 -3.992 9.176 1.00 92.69 197 GLU A N 1
ATOM 1530 C CA . GLU A 1 197 ? 11.712 -3.589 10.182 1.00 92.69 197 GLU A CA 1
ATOM 1531 C C . GLU A 1 197 ? 11.033 -2.278 9.783 1.00 92.69 197 GLU A C 1
ATOM 1533 O O . GLU A 1 197 ? 9.801 -2.211 9.756 1.00 92.69 197 GLU A O 1
ATOM 1538 N N . GLU A 1 198 ? 11.822 -1.263 9.413 1.00 93.44 198 GLU A N 1
ATOM 1539 C CA . GLU A 1 198 ? 11.300 0.028 8.956 1.00 93.44 198 GLU A CA 1
ATOM 1540 C C . GLU A 1 198 ? 10.487 -0.121 7.666 1.00 93.44 198 GLU A C 1
ATOM 1542 O O . GLU A 1 198 ? 9.435 0.504 7.517 1.00 93.44 198 GLU A O 1
ATOM 1547 N N . LEU A 1 199 ? 10.936 -0.985 6.751 1.00 96.19 199 LEU A N 1
ATOM 1548 C CA . LEU A 1 199 ? 10.245 -1.268 5.499 1.00 96.19 199 LEU A CA 1
ATOM 1549 C C . LEU A 1 199 ? 8.893 -1.922 5.749 1.00 96.19 199 LEU A C 1
ATOM 1551 O O . LEU A 1 199 ? 7.878 -1.449 5.246 1.00 96.19 199 LEU A O 1
ATOM 1555 N N . LEU A 1 200 ? 8.858 -2.996 6.540 1.00 93.38 200 LEU A N 1
ATOM 1556 C CA . LEU A 1 200 ? 7.622 -3.710 6.853 1.00 93.38 200 LEU A CA 1
ATOM 1557 C C . LEU A 1 200 ? 6.666 -2.861 7.696 1.00 93.38 200 LEU A C 1
ATOM 1559 O O . LEU A 1 200 ? 5.453 -3.060 7.643 1.00 93.38 200 LEU A O 1
ATOM 1563 N N . GLU A 1 201 ? 7.174 -1.917 8.483 1.00 87.06 201 GLU A N 1
ATOM 1564 C CA . GLU A 1 201 ? 6.348 -0.890 9.108 1.00 87.06 201 GLU A CA 1
ATOM 1565 C C . GLU A 1 201 ? 5.767 0.084 8.078 1.00 87.06 201 GLU A C 1
ATOM 1567 O O . GLU A 1 201 ? 4.559 0.310 8.085 1.00 87.06 201 GLU A O 1
ATOM 1572 N N . GLY A 1 202 ? 6.575 0.589 7.144 1.00 87.50 202 GLY A N 1
ATOM 1573 C CA . GLY A 1 202 ? 6.105 1.455 6.061 1.00 87.50 202 GLY A CA 1
ATOM 1574 C C . GLY A 1 202 ? 5.049 0.789 5.173 1.00 87.50 202 GLY A C 1
ATOM 1575 O O . GLY A 1 202 ? 4.017 1.383 4.881 1.00 87.50 202 GLY A O 1
ATOM 1576 N N . VAL A 1 203 ? 5.250 -0.483 4.827 1.00 92.75 203 VAL A N 1
ATOM 1577 C CA . VAL A 1 203 ? 4.294 -1.318 4.078 1.00 92.75 203 VAL A CA 1
ATOM 1578 C C . VAL A 1 203 ? 2.955 -1.427 4.809 1.00 92.75 203 VAL A C 1
ATOM 1580 O O . VAL A 1 203 ? 1.900 -1.269 4.194 1.00 92.75 203 VAL A O 1
ATOM 1583 N N . ARG A 1 204 ? 2.979 -1.647 6.132 1.00 85.44 204 ARG A N 1
ATOM 1584 C CA . ARG A 1 204 ? 1.762 -1.663 6.961 1.00 85.44 204 ARG A CA 1
ATOM 1585 C C . ARG A 1 204 ? 1.086 -0.293 6.997 1.00 85.44 204 ARG A C 1
ATOM 1587 O O . ARG A 1 204 ? -0.133 -0.218 6.869 1.00 85.44 204 ARG A O 1
ATOM 1594 N N . ASN A 1 205 ? 1.868 0.776 7.128 1.00 79.19 205 ASN A N 1
ATOM 1595 C CA . ASN A 1 205 ? 1.367 2.149 7.168 1.00 79.19 205 ASN A CA 1
ATOM 1596 C C . ASN A 1 205 ? 0.679 2.564 5.859 1.00 79.19 205 ASN A C 1
ATOM 1598 O O . ASN A 1 205 ? -0.312 3.296 5.902 1.00 79.19 205 ASN A O 1
ATOM 1602 N N . ASP A 1 206 ? 1.143 2.029 4.729 1.00 82.19 206 ASP A N 1
ATOM 1603 C CA . ASP A 1 206 ? 0.557 2.244 3.402 1.00 82.19 206 ASP A CA 1
ATOM 1604 C C . ASP A 1 206 ? -0.564 1.240 3.063 1.00 82.19 206 ASP A C 1
ATOM 1606 O O . ASP A 1 206 ? -1.084 1.240 1.948 1.00 82.19 206 ASP A O 1
ATOM 1610 N N . ARG A 1 207 ? -0.996 0.415 4.033 1.00 76.12 207 ARG A N 1
ATOM 1611 C CA . ARG A 1 207 ? -2.084 -0.579 3.911 1.00 76.12 207 ARG A CA 1
ATOM 1612 C C . ARG A 1 207 ? -1.821 -1.701 2.903 1.00 76.12 207 ARG A C 1
ATOM 1614 O O . ARG A 1 207 ? -2.756 -2.270 2.339 1.00 76.12 207 ARG A O 1
ATOM 1621 N N . ILE A 1 208 ? -0.559 -2.050 2.693 1.00 88.81 208 ILE A N 1
ATOM 1622 C CA . ILE A 1 208 ? -0.183 -3.167 1.831 1.00 88.81 208 ILE A CA 1
ATOM 1623 C C . ILE A 1 208 ? -0.241 -4.463 2.647 1.00 88.81 208 ILE A C 1
ATOM 1625 O O . ILE A 1 208 ? 0.392 -4.603 3.696 1.00 88.81 208 ILE A O 1
ATOM 1629 N N . ILE A 1 209 ? -1.032 -5.423 2.172 1.00 87.12 209 ILE A N 1
ATOM 1630 C CA . ILE A 1 209 ? -1.402 -6.624 2.925 1.00 87.12 209 ILE A CA 1
ATOM 1631 C C . ILE A 1 209 ? -0.401 -7.733 2.640 1.00 87.12 209 ILE A C 1
ATOM 1633 O O . ILE A 1 209 ? -0.282 -8.165 1.500 1.00 87.12 209 ILE A O 1
ATOM 1637 N N . ARG A 1 210 ? 0.281 -8.259 3.660 1.00 90.31 210 ARG A N 1
ATOM 1638 C CA . ARG A 1 210 ? 1.128 -9.449 3.488 1.00 90.31 210 ARG A CA 1
ATOM 1639 C C . ARG A 1 210 ? 0.264 -10.695 3.321 1.00 90.31 210 ARG A C 1
ATOM 1641 O O . ARG A 1 210 ? -0.558 -10.973 4.186 1.00 90.31 210 ARG A O 1
ATOM 1648 N N . LEU A 1 211 ? 0.499 -11.458 2.256 1.00 86.62 211 LEU A N 1
ATOM 1649 C CA . LEU A 1 211 ? -0.211 -12.702 1.966 1.00 86.62 211 LEU A CA 1
ATOM 1650 C C . LEU A 1 211 ? 0.471 -13.875 2.681 1.00 86.62 211 LEU A C 1
ATOM 1652 O O . LEU A 1 211 ? 1.666 -14.107 2.490 1.00 86.62 211 LEU A O 1
ATOM 1656 N N . LYS A 1 212 ? -0.279 -14.601 3.516 1.00 83.88 212 LYS A N 1
ATOM 1657 C CA . LYS A 1 212 ? 0.189 -15.770 4.279 1.00 83.88 212 LYS A CA 1
ATOM 1658 C C . LYS A 1 212 ? -0.905 -16.825 4.386 1.00 83.88 212 LYS A C 1
ATOM 1660 O O . LYS A 1 212 ? -2.085 -16.505 4.309 1.00 83.88 212 LYS A O 1
ATOM 1665 N N . GLU A 1 213 ? -0.517 -18.072 4.623 1.00 75.31 213 GLU A N 1
ATOM 1666 C CA . GLU A 1 213 ? -1.462 -19.159 4.878 1.00 75.31 213 GLU A CA 1
ATOM 1667 C C . GLU A 1 213 ? -2.321 -18.891 6.126 1.00 75.31 213 GLU A C 1
ATOM 1669 O O . GLU A 1 213 ? -1.842 -18.331 7.113 1.00 75.31 213 GLU A O 1
ATOM 1674 N N . GLY A 1 214 ? -3.602 -19.269 6.068 1.00 70.81 214 GLY A N 1
ATOM 1675 C CA . GLY A 1 214 ? -4.543 -19.145 7.187 1.00 70.81 214 GLY A CA 1
ATOM 1676 C C . GLY A 1 214 ? -5.083 -17.734 7.453 1.00 70.81 214 GLY A C 1
ATOM 1677 O O . GLY A 1 214 ? -5.831 -17.551 8.410 1.00 70.81 214 GLY A O 1
ATOM 1678 N N . MET A 1 215 ? -4.734 -16.736 6.635 1.00 73.12 215 MET A N 1
ATOM 1679 C CA . MET A 1 215 ? -5.291 -15.389 6.768 1.00 73.12 215 MET A CA 1
ATOM 1680 C C . MET A 1 215 ? -6.677 -15.256 6.125 1.00 73.12 215 MET A C 1
ATOM 1682 O O . MET A 1 215 ? -7.026 -16.003 5.211 1.00 73.12 215 MET A O 1
ATOM 1686 N N . SER A 1 216 ? -7.436 -14.239 6.545 1.00 72.81 216 SER A N 1
ATOM 1687 C CA . SER A 1 216 ? -8.647 -13.830 5.830 1.00 72.81 216 SER A CA 1
ATOM 1688 C C . SER A 1 216 ? -8.305 -13.445 4.385 1.00 72.81 216 SER A C 1
ATOM 1690 O O . SER A 1 216 ? -7.378 -12.654 4.175 1.00 72.81 216 SER A O 1
ATOM 1692 N N . PRO A 1 217 ? -9.036 -13.967 3.389 1.00 76.75 217 PRO A N 1
ATOM 1693 C CA . PRO A 1 217 ? -8.702 -13.753 1.991 1.00 76.75 217 PRO A CA 1
ATOM 1694 C C . PRO A 1 217 ? -8.887 -12.290 1.585 1.00 76.75 217 PRO A C 1
ATOM 1696 O O . PRO A 1 217 ? -9.877 -11.644 1.936 1.00 76.75 217 PRO A O 1
ATOM 1699 N N . VAL A 1 218 ? -7.942 -11.775 0.800 1.00 81.31 218 VAL A N 1
ATOM 1700 C CA . VAL A 1 218 ? -8.085 -10.486 0.118 1.00 81.31 218 VAL A CA 1
ATOM 1701 C C . VAL A 1 218 ? -8.983 -10.695 -1.095 1.00 81.31 218 VAL A C 1
ATOM 1703 O O . VAL A 1 218 ? -8.699 -11.551 -1.926 1.00 81.31 218 VAL A O 1
ATOM 1706 N N . ASN A 1 219 ? -10.061 -9.919 -1.208 1.00 82.31 219 ASN A N 1
ATOM 1707 C CA . ASN A 1 219 ? -11.028 -10.034 -2.301 1.00 82.31 219 ASN A CA 1
ATOM 1708 C C . ASN A 1 219 ? -10.980 -8.778 -3.174 1.00 82.31 219 ASN A C 1
ATOM 1710 O O . ASN A 1 219 ? -11.667 -7.796 -2.896 1.00 82.31 219 ASN A O 1
ATOM 1714 N N . GLY A 1 220 ? -10.128 -8.780 -4.198 1.00 81.25 220 GLY A N 1
ATOM 1715 C CA . GLY A 1 220 ? -10.116 -7.718 -5.200 1.00 81.25 220 GLY A CA 1
ATOM 1716 C C . GLY A 1 220 ? -11.217 -7.888 -6.251 1.00 81.25 220 GLY A C 1
ATOM 1717 O O . GLY A 1 220 ? -11.627 -9.010 -6.554 1.00 81.25 220 GLY A O 1
ATOM 1718 N N . SER A 1 221 ? -11.654 -6.777 -6.843 1.00 80.31 221 SER A N 1
ATOM 1719 C CA . SER A 1 221 ? -12.595 -6.718 -7.971 1.00 80.31 221 SER A CA 1
ATOM 1720 C C . SER A 1 221 ? -12.021 -5.886 -9.133 1.00 80.31 221 SER A C 1
ATOM 1722 O O . SER A 1 221 ? -10.907 -5.375 -9.040 1.00 80.31 221 SER A O 1
ATOM 1724 N N . ASN A 1 222 ? -12.766 -5.718 -10.228 1.00 76.31 222 ASN A N 1
ATOM 1725 C CA . ASN A 1 222 ? -12.372 -4.811 -11.316 1.00 76.31 222 ASN A CA 1
ATOM 1726 C C . ASN A 1 222 ? -12.442 -3.350 -10.865 1.00 76.31 222 ASN A C 1
ATOM 1728 O O . ASN A 1 222 ? -11.611 -2.520 -11.221 1.00 76.31 222 ASN A O 1
ATOM 1732 N N . GLU A 1 223 ? -13.449 -3.038 -10.057 1.00 77.06 223 GLU A N 1
ATOM 1733 C CA . GLU A 1 223 ? -13.698 -1.711 -9.509 1.00 77.06 223 GLU A CA 1
ATOM 1734 C C . GLU A 1 223 ? -12.702 -1.385 -8.390 1.00 77.06 223 GLU A C 1
ATOM 1736 O O . GLU A 1 223 ? -12.336 -0.224 -8.202 1.00 77.06 223 GLU A O 1
ATOM 1741 N N . ASN A 1 224 ? -12.245 -2.409 -7.663 1.00 78.06 224 ASN A N 1
ATOM 1742 C CA . ASN A 1 224 ? -11.281 -2.301 -6.578 1.00 78.06 224 ASN A CA 1
ATOM 1743 C C . ASN A 1 224 ? -10.222 -3.421 -6.647 1.00 78.06 224 ASN A C 1
ATOM 1745 O O . ASN A 1 224 ? -10.306 -4.398 -5.893 1.00 78.06 224 ASN A O 1
ATOM 1749 N N . PRO A 1 225 ? -9.232 -3.309 -7.548 1.00 83.69 225 PRO A N 1
ATOM 1750 C CA . PRO A 1 225 ? -8.230 -4.348 -7.716 1.00 83.69 225 PRO A CA 1
ATOM 1751 C C . PRO A 1 225 ? -7.276 -4.426 -6.519 1.00 83.69 225 PRO A C 1
ATOM 1753 O O . PRO A 1 225 ? -6.869 -3.417 -5.942 1.00 83.69 225 PRO A O 1
ATOM 1756 N N . ALA A 1 226 ? -6.905 -5.657 -6.190 1.00 88.56 226 ALA A N 1
ATOM 1757 C CA . ALA A 1 226 ? -5.865 -6.089 -5.276 1.00 88.56 226 ALA A CA 1
ATOM 1758 C C . ALA A 1 226 ? -4.689 -6.650 -6.088 1.00 88.56 226 ALA A C 1
ATOM 1760 O O . ALA A 1 226 ? -4.687 -7.816 -6.487 1.00 88.56 226 ALA A O 1
ATOM 1761 N N . TRP A 1 227 ? -3.681 -5.824 -6.347 1.00 89.94 227 TRP A N 1
ATOM 1762 C CA . TRP A 1 227 ? -2.521 -6.221 -7.145 1.00 89.94 227 TRP A CA 1
ATOM 1763 C C . TRP A 1 227 ? -1.581 -7.104 -6.336 1.00 89.94 227 TRP A C 1
ATOM 1765 O O . TRP A 1 227 ? -1.169 -6.711 -5.245 1.00 89.94 227 TRP A O 1
ATOM 1775 N N . ILE A 1 228 ? -1.199 -8.264 -6.874 1.00 92.31 228 ILE A N 1
ATOM 1776 C CA . ILE A 1 228 ? -0.186 -9.106 -6.230 1.00 92.31 228 ILE A CA 1
ATOM 1777 C C . ILE A 1 228 ? 1.227 -8.615 -6.561 1.00 92.31 228 ILE A C 1
ATOM 1779 O O . ILE A 1 228 ? 1.591 -8.376 -7.720 1.00 92.31 228 ILE A O 1
ATOM 1783 N N . VAL A 1 229 ? 2.037 -8.489 -5.517 1.00 95.44 229 VAL A N 1
ATOM 1784 C CA . VAL A 1 229 ? 3.417 -8.014 -5.585 1.00 95.44 229 VAL A CA 1
ATOM 1785 C C . VAL A 1 229 ? 4.339 -8.912 -4.762 1.00 95.44 229 VAL A C 1
ATOM 1787 O O . VAL A 1 229 ? 3.899 -9.594 -3.836 1.00 95.44 229 VAL A O 1
ATOM 1790 N N . GLY A 1 230 ? 5.620 -8.922 -5.109 1.00 96.62 230 GLY A N 1
ATOM 1791 C CA . GLY A 1 230 ? 6.689 -9.569 -4.352 1.00 96.62 230 GLY A CA 1
ATOM 1792 C C . GLY A 1 230 ? 7.689 -8.532 -3.855 1.00 96.62 230 GLY A C 1
ATOM 1793 O O . GLY A 1 230 ? 7.919 -7.530 -4.536 1.00 96.62 230 GLY A O 1
ATOM 1794 N N . LEU A 1 231 ? 8.264 -8.765 -2.678 1.00 98.25 231 LEU A N 1
ATOM 1795 C CA . LEU A 1 231 ? 9.179 -7.833 -2.024 1.00 98.25 231 LEU A CA 1
ATOM 1796 C C . LEU A 1 231 ? 10.481 -8.529 -1.637 1.00 98.25 231 LEU A C 1
ATOM 1798 O O . LEU A 1 231 ? 10.473 -9.503 -0.881 1.00 98.25 231 LEU A O 1
ATOM 1802 N N . ALA A 1 232 ? 11.588 -7.969 -2.108 1.00 98.12 232 ALA A N 1
ATOM 1803 C CA . ALA A 1 232 ? 12.936 -8.332 -1.706 1.00 98.12 232 ALA A CA 1
ATOM 1804 C C . ALA A 1 232 ? 13.607 -7.169 -0.968 1.00 98.12 232 ALA A C 1
ATOM 1806 O O . ALA A 1 232 ? 13.271 -6.008 -1.204 1.00 98.12 232 ALA A O 1
ATOM 1807 N N . ALA A 1 233 ? 14.554 -7.478 -0.093 1.00 97.44 233 ALA A N 1
ATOM 1808 C CA . ALA A 1 233 ? 15.374 -6.503 0.613 1.00 97.44 233 ALA A CA 1
ATOM 1809 C C . ALA A 1 233 ? 16.764 -7.076 0.915 1.00 97.44 233 ALA A C 1
ATOM 1811 O O . ALA A 1 233 ? 16.984 -8.278 0.751 1.00 97.44 233 ALA A O 1
ATOM 1812 N N . GLY A 1 234 ? 17.696 -6.216 1.314 1.00 94.50 234 GLY A N 1
ATOM 1813 C CA . GLY A 1 234 ? 19.045 -6.613 1.716 1.00 94.50 234 GLY A CA 1
ATOM 1814 C C . GLY A 1 234 ? 20.105 -5.628 1.245 1.00 94.50 234 GLY A C 1
ATOM 1815 O O . GLY A 1 234 ? 19.804 -4.470 0.967 1.00 94.50 234 GLY A O 1
ATOM 1816 N N . PHE A 1 235 ? 21.342 -6.106 1.134 1.00 92.56 235 PHE A N 1
ATOM 1817 C CA . PHE A 1 235 ? 22.487 -5.332 0.645 1.00 92.56 235 PHE A CA 1
ATOM 1818 C C . PHE A 1 235 ? 22.877 -5.807 -0.767 1.00 92.56 235 PHE A C 1
ATOM 1820 O O . PHE A 1 235 ? 23.721 -6.694 -0.911 1.00 92.56 235 PHE A O 1
ATOM 1827 N N . PRO A 1 236 ? 22.237 -5.286 -1.833 1.00 88.69 236 PRO A N 1
ATOM 1828 C CA . PRO A 1 236 ? 22.419 -5.815 -3.180 1.00 88.69 236 PRO A CA 1
ATOM 1829 C C . PRO A 1 236 ? 23.864 -5.677 -3.672 1.00 88.69 236 PRO A C 1
ATOM 1831 O O . PRO A 1 236 ? 24.408 -4.579 -3.719 1.00 88.69 236 PRO A O 1
ATOM 1834 N N . ASN A 1 237 ? 24.459 -6.793 -4.109 1.00 81.38 237 ASN A N 1
ATOM 1835 C CA . ASN A 1 237 ? 25.832 -6.890 -4.634 1.00 81.38 237 ASN A CA 1
ATOM 1836 C C . ASN A 1 237 ? 26.896 -6.323 -3.676 1.00 81.38 237 ASN A C 1
ATOM 1838 O O . ASN A 1 237 ? 27.780 -5.589 -4.115 1.00 81.38 237 ASN A O 1
ATOM 1842 N N . ASP A 1 238 ? 26.781 -6.639 -2.382 1.00 68.00 238 ASP A N 1
ATOM 1843 C CA . ASP A 1 238 ? 27.683 -6.166 -1.320 1.00 68.00 238 ASP A CA 1
ATOM 1844 C C . ASP A 1 238 ? 27.743 -4.631 -1.204 1.00 68.00 238 ASP A C 1
ATOM 1846 O O . ASP A 1 238 ? 28.748 -4.057 -0.781 1.00 68.00 238 ASP A O 1
ATOM 1850 N N . ALA A 1 239 ? 26.665 -3.943 -1.593 1.00 77.12 239 ALA A N 1
ATOM 1851 C CA . ALA A 1 239 ? 26.551 -2.507 -1.395 1.00 77.12 239 ALA A CA 1
ATOM 1852 C C . ALA A 1 239 ? 26.653 -2.147 0.096 1.00 77.12 239 ALA A C 1
ATOM 1854 O O . ALA A 1 239 ? 26.128 -2.843 0.960 1.00 77.12 239 ALA A O 1
ATOM 1855 N N . GLU A 1 240 ? 27.261 -0.998 0.394 1.00 82.56 240 GLU A N 1
ATOM 1856 C CA . GLU A 1 240 ? 27.325 -0.460 1.762 1.00 82.56 240 GLU A CA 1
ATOM 1857 C C . GLU A 1 240 ? 25.951 0.008 2.278 1.00 82.56 240 GLU A C 1
ATOM 1859 O O . GLU A 1 240 ? 25.759 0.199 3.478 1.00 82.56 240 GLU A O 1
ATOM 1864 N N . ALA A 1 241 ? 24.988 0.196 1.371 1.00 88.06 241 ALA A N 1
ATOM 1865 C CA . ALA A 1 241 ? 23.648 0.664 1.678 1.00 88.06 241 ALA A CA 1
ATOM 1866 C C . ALA A 1 241 ? 22.622 -0.465 1.544 1.00 88.06 241 ALA A C 1
ATOM 1868 O O . ALA A 1 241 ? 22.569 -1.167 0.533 1.00 88.06 241 ALA A O 1
ATOM 1869 N N . TRP A 1 242 ? 21.778 -0.587 2.567 1.00 94.38 242 TRP A N 1
ATOM 1870 C CA . TRP A 1 242 ? 20.593 -1.433 2.533 1.00 94.38 242 TRP A CA 1
ATOM 1871 C C . TRP A 1 242 ? 19.585 -0.879 1.514 1.00 94.38 242 TRP A C 1
ATOM 1873 O O . TRP A 1 242 ? 19.408 0.336 1.403 1.00 94.38 242 TRP A O 1
ATOM 1883 N N . ASP A 1 243 ? 18.914 -1.770 0.791 1.00 95.00 243 ASP A N 1
ATOM 1884 C CA . ASP A 1 243 ? 17.931 -1.435 -0.236 1.00 95.00 243 ASP A CA 1
ATOM 1885 C C . ASP A 1 243 ? 16.780 -2.455 -0.266 1.00 95.00 243 ASP A C 1
ATOM 1887 O O . ASP A 1 243 ? 16.844 -3.543 0.317 1.00 95.00 243 ASP A O 1
ATOM 1891 N N . TYR A 1 244 ? 15.715 -2.117 -0.988 1.00 97.00 244 TYR A N 1
ATOM 1892 C CA . TYR A 1 244 ? 14.592 -3.004 -1.251 1.00 97.00 244 TYR A CA 1
ATOM 1893 C C . TYR A 1 244 ? 14.115 -2.898 -2.689 1.00 97.00 244 TYR A C 1
ATOM 1895 O O . TYR A 1 244 ? 14.281 -1.890 -3.373 1.00 97.00 244 TYR A O 1
ATOM 1903 N N . HIS A 1 245 ? 13.431 -3.941 -3.144 1.00 97.69 245 HIS A N 1
ATOM 1904 C CA . HIS A 1 245 ? 12.924 -3.980 -4.501 1.00 97.69 245 HIS A CA 1
ATOM 1905 C C . HIS A 1 245 ? 11.593 -4.701 -4.599 1.00 97.69 245 HIS A C 1
ATOM 1907 O O . HIS A 1 245 ? 11.386 -5.776 -4.033 1.00 97.69 245 HIS A O 1
ATOM 1913 N N . TRP A 1 246 ? 10.690 -4.080 -5.350 1.00 98.06 246 TRP A N 1
ATOM 1914 C CA . TRP A 1 246 ? 9.352 -4.592 -5.580 1.00 98.06 246 TRP A CA 1
ATOM 1915 C C . TRP A 1 246 ? 9.198 -5.158 -6.985 1.00 98.06 246 TRP A C 1
ATOM 1917 O O . TRP A 1 246 ? 9.667 -4.588 -7.974 1.00 98.06 246 TRP A O 1
ATOM 1927 N N . TYR A 1 247 ? 8.431 -6.238 -7.054 1.00 97.50 247 TYR A N 1
ATOM 1928 C CA . TYR A 1 247 ? 7.961 -6.867 -8.277 1.00 97.50 247 TYR A CA 1
ATOM 1929 C C . TYR A 1 247 ? 6.441 -6.857 -8.288 1.00 97.50 247 TYR A C 1
ATOM 1931 O O . TYR A 1 247 ? 5.816 -7.066 -7.253 1.00 97.50 247 TYR A O 1
ATOM 1939 N N . ARG A 1 248 ? 5.833 -6.686 -9.457 1.00 94.69 248 ARG A N 1
ATOM 1940 C CA . ARG A 1 248 ? 4.384 -6.786 -9.649 1.00 94.69 248 ARG A CA 1
ATOM 1941 C C . ARG A 1 248 ? 4.084 -7.891 -10.640 1.00 94.69 248 ARG A C 1
ATOM 1943 O O . ARG A 1 248 ? 4.701 -7.939 -11.703 1.00 94.69 248 ARG A O 1
ATOM 1950 N N . LYS A 1 249 ? 3.134 -8.765 -10.322 1.00 92.56 249 LYS A N 1
ATOM 1951 C CA . LYS A 1 249 ? 2.697 -9.785 -11.277 1.00 92.56 249 LYS A CA 1
ATOM 1952 C C . LYS A 1 249 ? 1.815 -9.126 -12.336 1.00 92.56 249 LYS A C 1
ATOM 1954 O O . LYS A 1 249 ? 0.880 -8.393 -12.012 1.00 92.56 249 LYS A O 1
ATOM 1959 N N . VAL A 1 250 ? 2.154 -9.347 -13.597 1.00 90.81 250 VAL A N 1
ATOM 1960 C CA . VAL A 1 250 ? 1.555 -8.678 -14.756 1.00 90.81 250 VAL A CA 1
ATOM 1961 C C . VAL A 1 250 ? 1.196 -9.691 -15.830 1.00 90.81 250 VAL A C 1
ATOM 1963 O O . VAL A 1 250 ? 1.866 -10.712 -15.989 1.00 90.81 250 VAL A O 1
ATOM 1966 N N . TRP A 1 251 ? 0.136 -9.401 -16.570 1.00 88.31 251 TRP A N 1
ATOM 1967 C CA . TRP A 1 251 ? -0.370 -10.232 -17.654 1.00 88.31 251 TRP A CA 1
ATOM 1968 C C . TRP A 1 251 ? 0.217 -9.814 -19.008 1.00 88.31 251 TRP A C 1
ATOM 1970 O O . TRP A 1 251 ? 0.486 -8.632 -19.232 1.00 88.31 251 TRP A O 1
ATOM 1980 N N . HIS A 1 252 ? 0.414 -10.778 -19.915 1.00 82.19 252 HIS A N 1
ATOM 1981 C CA . HIS A 1 252 ? 1.076 -10.548 -21.207 1.00 82.19 252 HIS A CA 1
ATOM 1982 C C . HIS A 1 252 ? 0.294 -9.630 -22.169 1.00 82.19 252 HIS A C 1
ATOM 1984 O O . HIS A 1 252 ? 0.871 -9.146 -23.138 1.00 82.19 252 HIS A O 1
ATOM 1990 N N . GLY A 1 253 ? -0.998 -9.366 -21.958 1.00 74.81 253 GLY A N 1
ATOM 1991 C CA . GLY A 1 253 ? -1.763 -8.508 -22.878 1.00 74.81 253 GLY A CA 1
ATOM 1992 C C . GLY A 1 253 ? -2.456 -9.250 -24.028 1.00 74.81 253 GLY A C 1
ATOM 1993 O O . GLY A 1 253 ? -3.095 -8.618 -24.860 1.00 74.81 253 GLY A O 1
ATOM 1994 N N . ASN A 1 254 ? -2.299 -10.573 -24.138 1.00 73.75 254 ASN A N 1
ATOM 1995 C CA . ASN A 1 254 ? -2.869 -11.396 -25.213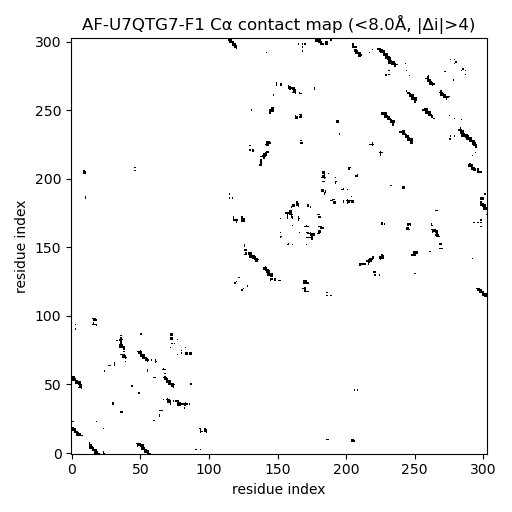 1.00 73.75 254 ASN A CA 1
ATOM 1996 C C . ASN A 1 254 ? -3.781 -12.479 -24.634 1.00 73.75 254 ASN A C 1
ATOM 1998 O O . ASN A 1 254 ? -3.656 -12.793 -23.466 1.00 73.75 254 ASN A O 1
ATOM 2002 N N . ASN A 1 255 ? -4.608 -13.148 -25.443 1.00 67.19 255 ASN A N 1
ATOM 2003 C CA . ASN A 1 255 ? -5.515 -14.227 -24.996 1.00 67.19 255 ASN A CA 1
ATOM 2004 C C . ASN A 1 255 ? -4.837 -15.464 -24.337 1.00 67.19 255 ASN A C 1
ATOM 2006 O O . ASN A 1 255 ? -5.461 -16.516 -24.232 1.00 67.19 255 ASN A O 1
ATOM 2010 N N . SER A 1 256 ? -3.565 -15.392 -23.935 1.00 67.81 256 SER A N 1
ATOM 2011 C CA . SER A 1 256 ? -2.896 -16.411 -23.135 1.00 67.81 256 SER A CA 1
ATOM 2012 C C . SER A 1 256 ? -3.098 -16.179 -21.635 1.00 67.81 256 SER A C 1
ATOM 2014 O O . SER A 1 256 ? -3.168 -15.050 -21.163 1.00 67.81 256 SER A O 1
ATOM 2016 N N . ASP A 1 257 ? -3.067 -17.254 -20.854 1.00 71.25 257 ASP A N 1
ATOM 2017 C CA . ASP A 1 257 ? -3.031 -17.199 -19.386 1.00 71.25 257 ASP A CA 1
ATOM 2018 C C . ASP A 1 257 ? -1.630 -16.905 -18.814 1.00 71.25 257 ASP A C 1
ATOM 2020 O O . ASP A 1 257 ? -1.373 -17.145 -17.625 1.00 71.25 257 ASP A O 1
ATOM 2024 N N . SER A 1 258 ? -0.703 -16.433 -19.654 1.00 83.00 258 SER A N 1
ATOM 2025 C CA . SER A 1 258 ? 0.686 -16.213 -19.262 1.00 83.00 258 SER A CA 1
ATOM 2026 C C . SER A 1 258 ? 0.864 -14.906 -18.489 1.00 83.00 258 SER A C 1
ATOM 2028 O O . SER A 1 258 ? 0.245 -13.876 -18.771 1.00 83.00 258 SER A O 1
ATOM 2030 N N . TYR A 1 259 ? 1.729 -14.965 -17.481 1.00 88.12 259 TYR A N 1
ATOM 2031 C CA . TYR A 1 259 ? 2.076 -13.843 -16.624 1.00 88.12 259 TYR A CA 1
ATOM 2032 C C . TYR A 1 259 ? 3.587 -13.775 -16.428 1.00 88.12 259 TYR A C 1
ATOM 2034 O O . TYR A 1 259 ? 4.296 -14.772 -16.565 1.00 88.12 259 TYR A O 1
ATOM 2042 N N . TYR A 1 260 ? 4.051 -12.597 -16.027 1.00 91.75 260 TYR A N 1
ATOM 2043 C CA . TYR A 1 260 ? 5.433 -12.323 -15.651 1.00 91.75 260 TYR A CA 1
ATOM 2044 C C . TYR A 1 260 ? 5.457 -11.531 -14.354 1.00 91.75 260 TYR A C 1
ATOM 2046 O O . TYR A 1 260 ? 4.443 -11.004 -13.897 1.00 91.75 260 TYR A O 1
ATOM 2054 N N . TRP A 1 261 ? 6.645 -11.393 -13.793 1.00 95.19 261 TRP A N 1
ATOM 2055 C CA . TRP A 1 261 ? 6.943 -10.405 -12.777 1.00 95.19 261 TRP A CA 1
ATOM 2056 C C . TRP A 1 261 ? 7.583 -9.197 -13.449 1.00 95.19 261 TRP A C 1
ATOM 2058 O O . TRP A 1 261 ? 8.713 -9.270 -13.924 1.00 95.19 261 TRP A O 1
ATOM 2068 N N . GLY A 1 262 ? 6.844 -8.096 -13.523 1.00 95.44 262 GLY A N 1
ATOM 2069 C CA . GLY A 1 262 ? 7.358 -6.805 -13.960 1.00 95.44 262 GLY A CA 1
ATOM 2070 C C . GLY A 1 262 ? 8.001 -6.060 -12.796 1.00 95.44 262 GLY A C 1
ATOM 2071 O O . GLY A 1 262 ? 7.574 -6.200 -11.648 1.00 95.44 262 GLY A O 1
ATOM 2072 N N . HIS A 1 263 ? 9.007 -5.241 -13.075 1.00 96.44 263 HIS A N 1
ATOM 2073 C CA . HIS A 1 263 ? 9.619 -4.372 -12.075 1.00 96.44 263 HIS A CA 1
ATOM 2074 C C . HIS A 1 263 ? 10.300 -3.162 -12.726 1.00 96.44 263 HIS A C 1
ATOM 2076 O O . HIS A 1 263 ? 10.625 -3.174 -13.916 1.00 96.44 263 HIS A O 1
ATOM 2082 N N . LYS A 1 264 ? 10.557 -2.120 -11.927 1.00 95.12 264 LYS A N 1
ATOM 2083 C CA . LYS A 1 264 ? 11.218 -0.884 -12.370 1.00 95.12 264 LYS A CA 1
ATOM 2084 C C . LYS A 1 264 ? 12.418 -0.536 -11.472 1.00 95.12 264 LYS A C 1
ATOM 2086 O O . LYS A 1 264 ? 12.213 0.013 -10.393 1.00 95.12 264 LYS A O 1
ATOM 2091 N N . PRO A 1 265 ? 13.663 -0.879 -11.855 1.00 91.19 265 PRO A N 1
ATOM 2092 C CA . PRO A 1 265 ? 14.855 -0.587 -11.048 1.00 91.19 265 PRO A CA 1
ATOM 2093 C C . PRO A 1 265 ? 15.205 0.909 -11.064 1.00 91.19 265 PRO A C 1
ATOM 2095 O O . PRO A 1 265 ? 15.911 1.388 -11.958 1.00 91.19 265 PRO A O 1
ATOM 2098 N N . GLY A 1 266 ? 14.687 1.664 -10.095 1.00 87.75 266 GLY A N 1
ATOM 2099 C CA . GLY A 1 266 ? 14.859 3.119 -10.042 1.00 87.75 266 GLY A CA 1
ATOM 2100 C C . GLY A 1 266 ? 14.437 3.795 -11.354 1.00 87.75 266 GLY A C 1
ATOM 2101 O O . GLY A 1 266 ? 13.408 3.451 -11.931 1.00 87.75 266 GLY A O 1
ATOM 2102 N N . ALA A 1 267 ? 15.278 4.692 -11.877 1.00 89.06 267 ALA A N 1
ATOM 2103 C CA . ALA A 1 267 ? 15.042 5.393 -13.145 1.00 89.06 267 ALA A CA 1
ATOM 2104 C C . ALA A 1 267 ? 15.235 4.523 -14.408 1.00 89.06 267 ALA A C 1
ATOM 2106 O O . ALA A 1 267 ? 15.117 5.028 -15.525 1.00 89.06 267 ALA A O 1
ATOM 2107 N N . SER A 1 268 ? 15.550 3.233 -14.268 1.00 92.69 268 SER A N 1
ATOM 2108 C CA . SER A 1 268 ? 15.735 2.336 -15.414 1.00 92.69 268 SER A CA 1
ATOM 2109 C C . SER A 1 268 ? 14.407 2.013 -16.101 1.00 92.69 268 SER A C 1
ATOM 2111 O O . SER A 1 268 ? 13.320 2.206 -15.542 1.00 92.69 268 SER A O 1
ATOM 2113 N N . LEU A 1 269 ? 14.490 1.487 -17.324 1.00 95.81 269 LEU A N 1
ATOM 2114 C CA . LEU A 1 269 ? 13.327 0.958 -18.033 1.00 95.81 269 LEU A CA 1
ATOM 2115 C C . LEU A 1 269 ? 12.673 -0.171 -17.225 1.00 95.81 269 LEU A C 1
ATOM 2117 O O . LEU A 1 269 ? 13.356 -0.962 -16.570 1.00 95.81 269 LEU A O 1
ATOM 2121 N N . VAL A 1 270 ? 11.347 -0.251 -17.301 1.00 95.12 270 VAL A N 1
ATOM 2122 C CA . VAL A 1 270 ? 10.601 -1.414 -16.823 1.00 95.12 270 VAL A CA 1
ATOM 2123 C C . VAL A 1 270 ? 11.084 -2.650 -17.569 1.00 95.12 270 VAL A C 1
ATOM 2125 O O . VAL A 1 270 ? 11.201 -2.640 -18.797 1.00 95.12 270 VAL A O 1
ATOM 2128 N N . ALA A 1 271 ? 11.341 -3.704 -16.806 1.00 94.31 271 ALA A N 1
ATOM 2129 C CA . ALA A 1 271 ? 11.715 -5.018 -17.294 1.00 94.31 271 ALA A CA 1
ATOM 2130 C C . ALA A 1 271 ? 10.790 -6.075 -16.685 1.00 94.31 271 ALA A C 1
ATOM 2132 O O . ALA A 1 271 ? 10.040 -5.802 -15.740 1.00 94.31 271 ALA A O 1
ATOM 2133 N N . ASN A 1 272 ? 10.839 -7.286 -17.232 1.00 94.88 272 ASN A N 1
ATOM 2134 C CA . ASN A 1 272 ? 10.099 -8.424 -16.717 1.00 94.88 272 ASN A CA 1
ATOM 2135 C C . ASN A 1 272 ? 10.990 -9.664 -16.560 1.00 94.88 272 ASN A C 1
ATOM 2137 O O . ASN A 1 272 ? 12.045 -9.797 -17.178 1.00 94.88 272 ASN A O 1
ATOM 2141 N N . THR A 1 273 ? 10.553 -10.570 -15.693 1.00 95.19 273 THR A N 1
ATOM 2142 C CA . THR A 1 273 ? 11.173 -11.870 -15.428 1.00 95.19 273 THR A CA 1
ATOM 2143 C C . THR A 1 273 ? 10.084 -12.920 -15.219 1.00 95.19 273 THR A C 1
ATOM 2145 O O . THR A 1 273 ? 8.964 -12.601 -14.821 1.00 95.19 273 THR A O 1
ATOM 2148 N N . ASN A 1 274 ? 10.403 -14.188 -15.462 1.00 93.69 274 ASN A N 1
ATOM 2149 C CA . ASN A 1 274 ? 9.495 -15.298 -15.159 1.00 93.69 274 ASN A CA 1
ATOM 2150 C C . ASN A 1 274 ? 9.475 -15.639 -13.659 1.00 93.69 274 ASN A C 1
ATOM 2152 O O . ASN A 1 274 ? 8.532 -16.265 -13.184 1.00 93.69 274 ASN A O 1
ATOM 2156 N N . ASP A 1 275 ? 10.503 -15.223 -12.916 1.00 95.19 275 ASP A N 1
ATOM 2157 C CA . ASP A 1 275 ? 10.707 -15.569 -11.509 1.00 95.19 275 ASP A CA 1
ATOM 2158 C C . ASP A 1 275 ? 11.315 -14.373 -10.763 1.00 95.19 275 ASP A C 1
ATOM 2160 O O . ASP A 1 275 ? 12.466 -13.992 -11.007 1.00 95.19 275 ASP A O 1
ATOM 2164 N N . ALA A 1 276 ? 10.512 -13.747 -9.897 1.00 96.06 276 ALA A N 1
ATOM 2165 C CA . ALA A 1 276 ? 10.906 -12.561 -9.140 1.00 96.06 276 ALA A CA 1
ATOM 2166 C C . ALA A 1 276 ? 11.955 -12.859 -8.065 1.00 96.06 276 ALA A C 1
ATOM 2168 O O . ALA A 1 276 ? 12.884 -12.075 -7.891 1.00 96.06 276 ALA A O 1
ATOM 2169 N N . GLU A 1 277 ? 11.829 -13.979 -7.353 1.00 96.31 277 GLU A N 1
ATOM 2170 C CA . GLU A 1 277 ? 12.736 -14.320 -6.255 1.00 96.31 277 GLU A CA 1
ATOM 2171 C C . GLU A 1 277 ? 14.125 -14.664 -6.803 1.00 96.31 277 GLU A C 1
ATOM 2173 O O . GLU A 1 277 ? 15.147 -14.175 -6.312 1.00 96.31 277 GLU A O 1
ATOM 2178 N N . LYS A 1 278 ? 14.171 -15.420 -7.906 1.00 97.00 278 LYS A N 1
ATOM 2179 C CA . LYS A 1 278 ? 15.424 -15.711 -8.607 1.00 97.00 278 LYS A CA 1
ATOM 2180 C C . LYS A 1 278 ? 16.079 -14.454 -9.184 1.00 97.00 278 LYS A C 1
ATOM 2182 O O . LYS A 1 278 ? 17.304 -14.332 -9.114 1.00 97.00 278 LYS A O 1
ATOM 2187 N N . ASP A 1 279 ? 15.301 -13.531 -9.755 1.00 96.88 279 ASP A N 1
ATOM 2188 C CA . ASP A 1 279 ? 15.835 -12.255 -10.254 1.00 96.88 279 ASP A CA 1
ATOM 2189 C C . ASP A 1 279 ? 16.353 -11.373 -9.108 1.00 96.88 279 ASP A C 1
ATOM 2191 O O . ASP A 1 279 ? 17.451 -10.828 -9.210 1.00 96.88 279 ASP A O 1
ATOM 2195 N N . ALA A 1 280 ? 15.644 -11.318 -7.974 1.00 96.56 280 ALA A N 1
ATOM 2196 C CA . ALA A 1 280 ? 16.084 -10.597 -6.781 1.00 96.56 280 ALA A CA 1
ATOM 2197 C C . ALA A 1 280 ? 17.425 -11.124 -6.265 1.00 96.56 280 ALA A C 1
ATOM 2199 O O . ALA A 1 280 ? 18.357 -10.347 -6.060 1.00 96.56 280 ALA A O 1
ATOM 2200 N N . LYS A 1 281 ? 17.562 -12.449 -6.161 1.00 95.81 281 LYS A N 1
ATOM 2201 C CA . LYS A 1 281 ? 18.822 -13.085 -5.770 1.00 95.81 281 LYS A CA 1
ATOM 2202 C C . LYS A 1 281 ? 19.952 -12.788 -6.756 1.00 95.81 281 LYS A C 1
ATOM 2204 O O . LYS A 1 281 ? 21.068 -12.499 -6.341 1.00 95.81 281 LYS A O 1
ATOM 2209 N N . LYS A 1 282 ? 19.678 -12.817 -8.067 1.00 95.12 282 LYS A N 1
ATOM 2210 C CA . LYS A 1 282 ? 20.660 -12.453 -9.107 1.00 95.12 282 LYS A CA 1
ATOM 2211 C C . LYS A 1 282 ? 21.114 -10.992 -8.990 1.00 95.12 282 LYS A C 1
ATOM 2213 O O . LYS A 1 282 ? 22.243 -10.684 -9.352 1.00 95.12 282 LYS A O 1
ATOM 2218 N N . ARG A 1 283 ? 20.243 -10.107 -8.501 1.00 92.12 283 ARG A N 1
ATOM 2219 C CA . ARG A 1 283 ? 20.547 -8.696 -8.209 1.00 92.12 283 ARG A CA 1
ATOM 2220 C C . ARG A 1 283 ? 21.237 -8.487 -6.859 1.00 92.12 283 ARG A C 1
ATOM 2222 O O . ARG A 1 283 ? 21.565 -7.348 -6.544 1.00 92.12 283 ARG A O 1
ATOM 2229 N N . GLY A 1 284 ? 21.446 -9.556 -6.094 1.00 94.44 284 GLY A N 1
ATOM 2230 C CA . GLY A 1 284 ? 22.154 -9.539 -4.821 1.00 94.44 284 GLY A CA 1
ATOM 2231 C C . GLY A 1 284 ? 21.281 -9.270 -3.596 1.00 94.44 284 GLY A C 1
ATOM 2232 O O . G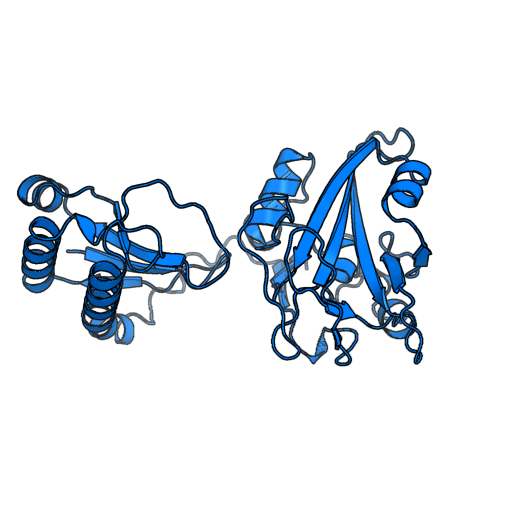LY A 1 284 ? 21.836 -9.111 -2.519 1.00 94.44 284 GLY A O 1
ATOM 2233 N N . TYR A 1 285 ? 19.950 -9.222 -3.717 1.00 95.50 285 TYR A N 1
ATOM 2234 C CA . TYR A 1 285 ? 19.091 -9.162 -2.529 1.00 95.50 285 TYR A CA 1
ATOM 2235 C C . TYR A 1 285 ? 19.158 -10.500 -1.780 1.00 95.50 285 TYR A C 1
ATOM 2237 O O . TYR A 1 285 ? 18.972 -11.564 -2.377 1.00 95.50 285 TYR A O 1
ATOM 2245 N N . ASP A 1 286 ? 19.417 -10.440 -0.477 1.00 92.06 286 ASP A N 1
ATOM 2246 C CA . ASP A 1 286 ? 19.608 -11.612 0.384 1.00 92.06 286 ASP A CA 1
ATOM 2247 C C . ASP A 1 286 ? 18.312 -12.097 1.055 1.00 92.06 286 ASP A C 1
ATOM 2249 O O . ASP A 1 286 ? 18.250 -13.232 1.531 1.00 92.06 286 ASP A O 1
ATOM 2253 N N . SER A 1 287 ? 17.263 -11.268 1.053 1.00 95.50 287 SER A N 1
ATOM 2254 C CA . SER A 1 287 ? 16.025 -11.518 1.785 1.00 95.50 287 SER A CA 1
ATOM 2255 C C . SER A 1 287 ? 14.803 -11.401 0.877 1.00 95.50 287 SER A C 1
ATOM 2257 O O . SER A 1 287 ? 14.472 -10.321 0.386 1.00 95.50 287 SER A O 1
ATOM 2259 N N . TRP A 1 288 ? 14.062 -12.499 0.712 1.00 97.00 288 TRP A N 1
ATOM 2260 C CA . TRP A 1 288 ? 12.708 -12.472 0.154 1.00 97.00 288 TRP A CA 1
ATOM 2261 C C . TRP A 1 288 ? 11.688 -12.303 1.284 1.00 97.00 288 TRP A C 1
ATOM 2263 O O . TRP A 1 288 ? 11.473 -13.202 2.097 1.00 97.00 288 TRP A O 1
ATOM 2273 N N . LEU A 1 289 ? 11.049 -11.135 1.362 1.00 96.31 289 LEU A N 1
ATOM 2274 C CA . LEU A 1 289 ? 10.127 -10.801 2.455 1.00 96.31 289 LEU A CA 1
ATOM 2275 C C . LEU A 1 289 ? 8.718 -11.378 2.235 1.00 96.31 289 LEU A C 1
ATOM 2277 O O . LEU A 1 289 ? 7.916 -11.469 3.176 1.00 96.31 289 LEU A O 1
ATOM 2281 N N . GLY A 1 290 ? 8.430 -11.828 1.014 1.00 94.56 290 GLY A N 1
ATOM 2282 C CA . GLY A 1 290 ? 7.225 -12.560 0.650 1.00 94.56 290 GLY A CA 1
ATOM 2283 C C . GLY A 1 290 ? 6.340 -11.819 -0.345 1.00 94.56 290 GLY A C 1
ATOM 2284 O O . GLY A 1 290 ? 6.755 -10.864 -1.004 1.00 94.56 290 GLY A O 1
ATOM 2285 N N . TYR A 1 291 ? 5.099 -12.289 -0.436 1.00 93.69 291 TYR A N 1
ATOM 2286 C CA . TYR A 1 291 ? 4.083 -11.750 -1.330 1.00 93.69 291 TYR A CA 1
ATOM 2287 C C . TYR A 1 291 ? 3.112 -10.844 -0.584 1.00 93.69 291 TYR A C 1
ATOM 2289 O O . TYR A 1 291 ? 2.787 -11.077 0.584 1.00 93.69 291 TYR A O 1
ATOM 2297 N N . PHE A 1 292 ? 2.632 -9.819 -1.276 1.00 94.12 292 PHE A N 1
ATOM 2298 C CA . PHE A 1 292 ? 1.696 -8.848 -0.738 1.00 94.12 292 PHE A CA 1
ATOM 2299 C C . PHE A 1 292 ? 0.589 -8.548 -1.750 1.00 94.12 292 PHE A C 1
ATOM 2301 O O . PHE A 1 292 ? 0.752 -8.772 -2.949 1.00 94.12 292 PHE A O 1
ATOM 2308 N N . ALA A 1 293 ? -0.532 -8.032 -1.257 1.00 92.00 293 ALA A N 1
ATOM 2309 C CA . ALA A 1 293 ? -1.613 -7.479 -2.052 1.00 92.00 293 ALA A CA 1
ATOM 2310 C C . ALA A 1 293 ? -1.727 -5.970 -1.808 1.00 92.00 293 ALA A C 1
ATOM 2312 O O . ALA A 1 293 ? -1.751 -5.516 -0.661 1.00 92.00 293 ALA A O 1
ATOM 2313 N N . ILE A 1 294 ? -1.823 -5.199 -2.891 1.00 91.38 294 ILE A N 1
ATOM 2314 C CA . ILE A 1 294 ? -2.003 -3.746 -2.857 1.00 91.38 294 ILE A CA 1
ATOM 2315 C C . ILE A 1 294 ? -3.404 -3.405 -3.357 1.00 91.38 294 ILE A C 1
ATOM 2317 O O . ILE A 1 294 ? -3.708 -3.595 -4.533 1.00 91.38 294 ILE A O 1
ATOM 2321 N N . GLN A 1 295 ? -4.240 -2.867 -2.470 1.00 86.56 295 GLN A N 1
ATOM 2322 C CA . GLN A 1 295 ? -5.562 -2.324 -2.789 1.00 86.56 295 GLN A CA 1
ATOM 2323 C C . GLN A 1 295 ? -5.554 -0.814 -2.565 1.00 86.56 295 GLN A C 1
ATOM 2325 O O . GLN A 1 295 ? -5.152 -0.373 -1.494 1.00 86.56 295 GLN A O 1
ATOM 2330 N N . ASN A 1 296 ? -6.024 -0.033 -3.545 1.00 75.00 296 ASN A N 1
ATOM 2331 C CA . ASN A 1 296 ? -6.274 1.415 -3.431 1.00 75.00 296 ASN A CA 1
ATOM 2332 C C . ASN A 1 296 ? -5.304 2.174 -2.504 1.00 75.00 296 ASN A C 1
ATOM 2334 O O . ASN A 1 296 ? -5.689 2.683 -1.449 1.00 75.00 296 ASN A O 1
ATOM 2338 N N . VAL A 1 297 ? -4.039 2.256 -2.914 1.00 78.56 297 VAL A N 1
ATOM 2339 C CA . VAL A 1 297 ? -2.992 2.931 -2.140 1.00 78.56 297 VAL A CA 1
ATOM 2340 C C . VAL A 1 297 ? -2.880 4.410 -2.518 1.00 78.56 297 VAL A C 1
ATOM 2342 O O . VAL A 1 297 ? -3.206 4.822 -3.640 1.00 78.56 297 VAL A O 1
ATOM 2345 N N . LYS A 1 298 ? -2.426 5.211 -1.554 1.00 77.62 298 LYS A N 1
ATOM 2346 C CA . LYS A 1 298 ? -1.914 6.564 -1.756 1.00 77.62 298 LYS A CA 1
ATOM 2347 C C . LYS A 1 298 ? -0.436 6.530 -1.397 1.00 77.62 298 LYS A C 1
ATOM 2349 O O . LYS A 1 298 ? -0.103 6.112 -0.294 1.00 77.62 298 LYS A O 1
ATOM 2354 N N . ILE A 1 299 ? 0.416 6.954 -2.317 1.00 82.81 299 ILE A N 1
ATOM 2355 C CA . ILE A 1 299 ? 1.859 7.017 -2.115 1.00 82.81 299 ILE A CA 1
ATOM 2356 C C . ILE A 1 299 ? 2.301 8.476 -2.032 1.00 82.81 299 ILE A C 1
ATOM 2358 O O . ILE A 1 299 ? 1.660 9.374 -2.581 1.00 82.81 299 ILE A O 1
ATOM 2362 N N . CYS A 1 300 ? 3.381 8.722 -1.303 1.00 79.81 300 CYS A N 1
ATOM 2363 C CA . CYS A 1 300 ? 3.927 10.062 -1.135 1.00 79.81 300 CYS A CA 1
ATOM 2364 C C . CYS A 1 300 ? 5.404 10.070 -1.458 1.00 79.81 300 CYS A C 1
ATOM 2366 O O . CYS A 1 300 ? 6.099 9.091 -1.192 1.00 79.81 300 CYS A O 1
ATOM 2368 N N . ALA A 1 301 ? 5.854 11.203 -1.972 1.00 76.62 301 ALA A N 1
ATOM 2369 C CA . ALA A 1 301 ? 7.230 11.469 -2.342 1.00 76.62 301 ALA A CA 1
ATOM 2370 C C . ALA A 1 301 ? 7.643 12.862 -1.859 1.00 76.62 301 ALA A C 1
ATOM 2372 O O . ALA A 1 301 ? 6.781 13.689 -1.542 1.00 76.62 301 ALA A O 1
ATOM 2373 N N . SER A 1 302 ? 8.945 13.150 -1.819 1.00 67.31 302 SER A N 1
ATOM 2374 C CA . SER A 1 302 ? 9.379 14.542 -1.673 1.00 67.31 302 SER A CA 1
ATOM 2375 C C . SER A 1 302 ? 9.031 15.329 -2.941 1.00 67.31 302 SER A C 1
ATOM 2377 O O . SER A 1 302 ? 9.038 14.786 -4.047 1.00 67.31 302 SER A O 1
ATOM 2379 N N . LEU A 1 303 ? 8.710 16.609 -2.777 1.00 58.97 303 LEU A N 1
ATOM 2380 C CA . LEU A 1 303 ? 8.777 17.583 -3.867 1.00 58.97 303 LEU A CA 1
ATOM 2381 C C . LEU A 1 303 ? 10.243 17.867 -4.207 1.00 58.97 303 LEU A C 1
ATOM 2383 O O . LEU A 1 303 ? 11.080 17.810 -3.273 1.00 58.97 303 LEU A O 1
#

Foldseek 3Di:
DKKKFFPADFLDGTQIFDFDPPVVLVLLLVCLVVVLQWAPPDDPDAPGRQFMKIADPDPVSCVVSVHDRIIGACRCPRNDNPSSVVSSVVNCVRRVVGSVPPPDPPPDVPPPPPWKDKWWPPPVFAQDLDWDWDPPPLQDATATAAAPRLCVCLPQQQLQLEFQVCVQLRGGDSDNHLQFHWAQLCSPVVDHDQDPVSRVVSCVSQNKFAGDHPDDYHYADSVKGWWKKWKFWDQFPVNPGTDMGMWTWHDHPDPDPDIWTWGGHRSDGIDTHNDDVVVCVVRRGPDTPHMIIHIGGMTMGTD

Solvent-accessible surface area (backbone atoms only — not comparable to full-atom values): 16201 Å² total; per-residue (Å²): 74,32,41,40,32,45,37,66,52,74,81,50,88,47,61,60,20,56,31,50,76,69,60,29,58,55,51,46,55,52,44,52,77,40,57,48,20,44,25,76,69,83,78,77,88,59,87,58,74,51,21,32,42,40,35,47,77,41,69,68,59,24,61,76,43,75,46,71,52,59,39,35,20,46,53,78,72,24,83,32,48,70,55,6,42,54,50,39,52,51,54,46,62,58,16,50,74,41,51,76,74,65,83,79,79,79,72,84,84,71,86,84,67,91,52,64,42,79,40,50,52,45,79,89,26,34,81,56,88,60,65,45,82,46,73,49,72,67,45,69,18,33,33,28,26,45,45,66,50,53,68,76,57,48,33,80,82,36,20,40,7,33,27,17,53,26,55,46,65,38,26,61,43,90,26,69,38,73,75,21,33,48,42,54,27,18,70,74,65,75,45,77,54,74,47,73,69,49,35,58,48,9,33,51,58,44,48,42,40,75,62,49,79,93,49,85,56,52,77,36,44,89,93,51,43,18,36,39,27,39,38,34,28,37,38,41,70,78,40,95,55,61,50,73,47,34,26,22,43,22,27,74,76,56,103,59,96,51,66,34,28,31,35,20,69,44,58,45,66,58,47,73,37,88,46,58,70,64,50,38,45,74,57,29,30,79,39,79,81,46,42,31,35,42,47,86,42,64,49,18,21,39,101

Radius of gyration: 22.28 Å; Cα contacts (8 Å, |Δi|>4): 644; chains: 1; bounding box: 54×45×63 Å

Nearest PDB structures (foldseek):
  1y4h-assembly1_A  TM=2.704E-01  e=7.164E-01  Staphylococcus aureus
  5v93-assembly1_P  TM=3.783E-01  e=6.819E+00  Mycobacterium tuberculosis

Organism: NCBI:txid1389415

Secondary structure (DSSP, 8-state):
-EEEEE---SSSPPPEEEEPTTHHHHHHHHHHT-GGGSB-SPP---SS---EEEEES-HHHHHHHT--SEEEESSS-SSSHHHHHHHHHHHHHHHHHHHTT-TTSTTSS-SS-TTEEEEE--GGGSS-S-EEEE---STT-BEEEEE--HHHHS-TTTTTT--HHHHHHT------SSTT---TTHHHH-S---SHHHHHHHHHHTTPEEP-TTSPPPB--SSS-EEEEEEEEE-GGG-SS-EEEEEEEEE-SSSS--EEEEE--TTSPPEEES-HHHHHHHTT--EEEEEEEEES-EEEEE-